Protein AF-A0A645F7K6-F1 (afdb_monomer)

Solvent-accessible surface area (backbone atoms only — not comparable to full-atom values): 15448 Å² total; per-residue (Å²): 104,94,71,78,53,66,84,84,65,82,66,67,41,31,25,40,54,92,95,44,77,40,37,29,25,70,92,77,66,46,72,46,40,66,50,46,51,52,50,38,53,53,57,66,63,73,57,81,95,75,40,60,47,83,27,54,58,52,29,53,45,34,0,68,46,74,8,61,30,28,64,46,92,65,93,88,66,80,60,49,71,40,57,3,61,40,31,48,54,49,44,70,77,42,72,70,46,33,74,48,24,66,69,54,50,50,39,64,70,54,31,53,43,42,48,33,44,28,46,52,47,48,56,47,50,59,39,60,75,68,66,40,66,66,57,50,52,53,51,50,62,29,33,43,59,36,38,40,20,40,27,57,69,36,42,52,53,41,51,52,46,71,63,41,85,84,68,65,53,72,70,55,40,52,52,55,36,49,58,35,48,40,63,34,66,69,50,73,55,47,73,69,34,44,50,54,39,52,55,56,58,45,63,78,52,54,88,80,46,52,73,67,57,50,50,52,53,52,52,44,45,46,36,36,74,75,63,78,43,62,69,65,57,48,50,48,56,51,50,52,48,37,60,74,68,62,38,72,93,53,72,66,29,29,60,84,52,52,49,69,71,90,74,67,65,90,77,58,84,95,68,85,80,130

Structure (mmCIF, N/CA/C/O backbone):
data_AF-A0A645F7K6-F1
#
_entry.id   AF-A0A645F7K6-F1
#
loop_
_atom_site.group_PDB
_atom_site.id
_atom_site.type_symbol
_atom_site.label_atom_id
_atom_site.label_alt_id
_atom_site.label_comp_id
_atom_site.label_asym_id
_atom_site.label_entity_id
_atom_site.label_seq_id
_atom_site.pdbx_PDB_ins_code
_atom_site.Cartn_x
_atom_site.Cartn_y
_atom_site.Cartn_z
_atom_site.occupancy
_atom_site.B_iso_or_equiv
_atom_site.auth_seq_id
_atom_site.auth_comp_id
_atom_site.auth_asym_id
_atom_site.auth_atom_id
_atom_site.pdbx_PDB_model_num
ATOM 1 N N . MET A 1 1 ? -25.539 -10.421 14.818 1.00 58.91 1 MET A N 1
ATOM 2 C CA . MET A 1 1 ? -24.582 -9.430 15.364 1.00 58.91 1 MET A CA 1
ATOM 3 C C . MET A 1 1 ? -23.856 -10.099 16.513 1.00 58.91 1 MET A C 1
ATOM 5 O O . MET A 1 1 ? -24.525 -10.648 17.375 1.00 58.91 1 MET A O 1
ATOM 9 N N . GLU A 1 2 ? -22.529 -10.081 16.515 1.00 74.69 2 GLU A N 1
ATOM 10 C CA . GLU A 1 2 ? -21.727 -10.958 17.389 1.00 74.69 2 GLU A CA 1
ATOM 11 C C . GLU A 1 2 ? -21.611 -10.469 18.843 1.00 74.69 2 GLU A C 1
ATOM 13 O O . GLU A 1 2 ? -21.323 -11.253 19.732 1.00 74.69 2 GLU A O 1
ATOM 18 N N . ILE A 1 3 ? -21.974 -9.211 19.126 1.00 81.56 3 ILE A N 1
ATOM 19 C CA . ILE A 1 3 ? -22.033 -8.662 20.497 1.00 81.56 3 ILE A CA 1
ATOM 20 C C . ILE A 1 3 ? -23.397 -8.850 21.193 1.00 81.56 3 ILE A C 1
ATOM 22 O O . ILE A 1 3 ? -23.746 -8.082 22.085 1.00 81.56 3 ILE A O 1
ATOM 26 N N . GLY A 1 4 ? -24.225 -9.794 20.736 1.00 75.19 4 GLY A N 1
ATOM 27 C CA . GLY A 1 4 ? -25.506 -10.124 21.385 1.00 75.19 4 GLY A CA 1
ATOM 28 C C . GLY A 1 4 ? -26.663 -9.135 21.163 1.00 75.19 4 GLY A C 1
ATOM 29 O O . GLY A 1 4 ? -27.717 -9.279 21.775 1.00 75.19 4 GLY A O 1
ATOM 30 N N . LEU A 1 5 ? -26.512 -8.140 20.279 1.00 81.19 5 LEU A N 1
ATOM 31 C CA . LEU A 1 5 ? -27.604 -7.224 19.914 1.00 81.19 5 LEU A CA 1
ATOM 32 C C . LEU A 1 5 ? -28.519 -7.831 18.835 1.00 81.19 5 LEU A C 1
ATOM 34 O O . LEU A 1 5 ? -28.045 -8.476 17.899 1.00 81.19 5 LEU A O 1
ATOM 38 N N . THR A 1 6 ? -29.822 -7.558 18.913 1.00 81.88 6 THR A N 1
ATOM 39 C CA . THR A 1 6 ? -30.818 -8.003 17.923 1.00 81.88 6 THR A CA 1
ATOM 40 C C . THR A 1 6 ? -30.657 -7.301 16.564 1.00 81.88 6 THR A C 1
ATOM 42 O O . THR A 1 6 ? -29.818 -6.415 16.374 1.00 81.88 6 THR A O 1
ATOM 45 N N . THR A 1 7 ? -31.413 -7.722 15.549 1.00 81.50 7 THR A N 1
ATOM 46 C CA . THR A 1 7 ? -31.499 -7.021 14.256 1.00 81.50 7 THR A CA 1
ATOM 47 C C . THR A 1 7 ? -32.955 -7.048 13.783 1.00 81.50 7 THR A C 1
ATOM 49 O O . THR A 1 7 ? -33.469 -8.143 13.570 1.00 81.50 7 THR A O 1
ATOM 52 N N . PRO A 1 8 ? -33.632 -5.889 13.632 1.00 84.06 8 PRO A N 1
ATOM 53 C CA . PRO A 1 8 ? -33.159 -4.521 13.888 1.00 84.06 8 PRO A CA 1
ATOM 54 C C . PRO A 1 8 ? -32.886 -4.249 15.379 1.00 84.06 8 PRO A C 1
ATOM 56 O O . PRO A 1 8 ? -33.355 -4.971 16.254 1.00 84.06 8 PRO A O 1
ATOM 59 N N . ARG A 1 9 ? -32.109 -3.199 15.664 1.00 83.31 9 ARG A N 1
ATOM 60 C CA . ARG A 1 9 ? -31.738 -2.778 17.025 1.00 83.31 9 ARG A CA 1
ATOM 61 C C . ARG A 1 9 ? -31.744 -1.270 17.165 1.00 83.31 9 ARG A C 1
ATOM 63 O O . ARG A 1 9 ? -31.549 -0.551 16.185 1.00 83.31 9 ARG A O 1
ATOM 70 N N . ASP A 1 10 ? -31.832 -0.808 18.406 1.00 86.06 10 ASP A N 1
ATOM 71 C CA . ASP A 1 10 ? -31.620 0.598 18.706 1.00 86.06 10 ASP A CA 1
ATOM 72 C C . ASP A 1 10 ? -30.149 1.014 18.458 1.00 86.06 10 ASP A C 1
ATOM 74 O O . ASP A 1 10 ? -29.221 0.212 18.673 1.00 86.06 10 ASP A O 1
ATOM 78 N N . PRO A 1 11 ? -29.903 2.257 17.998 1.00 87.62 11 PRO A N 1
ATOM 79 C CA . PRO A 1 11 ? -28.561 2.749 17.705 1.00 87.62 11 PRO A CA 1
ATOM 80 C C . PRO A 1 11 ? -27.641 2.745 18.927 1.00 87.62 11 PRO A C 1
ATOM 82 O O . PRO A 1 11 ? -28.068 3.018 20.045 1.00 87.62 11 PRO A O 1
ATOM 85 N N . ILE A 1 12 ? -26.353 2.525 18.681 1.00 90.94 12 ILE A N 1
ATOM 86 C CA . ILE A 1 12 ? -25.278 2.716 19.666 1.00 90.94 12 ILE A CA 1
ATOM 87 C C . ILE A 1 12 ? -24.540 4.028 19.391 1.00 90.94 12 ILE A C 1
ATOM 89 O O . ILE A 1 12 ? -24.577 4.531 18.265 1.00 90.94 12 ILE A O 1
ATOM 93 N N . ARG A 1 13 ? -23.879 4.595 20.400 1.00 91.69 13 ARG A N 1
ATOM 94 C CA . ARG A 1 13 ? -23.076 5.824 20.312 1.00 91.69 13 ARG A CA 1
ATOM 95 C C . ARG A 1 13 ? -21.851 5.723 21.209 1.00 91.69 13 ARG A C 1
ATOM 97 O O . ARG A 1 13 ? -21.891 5.021 22.211 1.00 91.69 13 ARG A O 1
ATOM 104 N N . ILE A 1 14 ? -20.795 6.454 20.861 1.00 92.50 14 ILE A N 1
ATOM 105 C CA . ILE A 1 14 ? -19.655 6.644 21.759 1.00 92.50 14 ILE A CA 1
ATOM 106 C C . ILE A 1 14 ? -19.930 7.870 22.625 1.00 92.50 14 ILE A C 1
ATOM 108 O O . ILE A 1 14 ? -20.232 8.939 22.091 1.00 92.50 14 ILE A O 1
ATOM 112 N N . VAL A 1 15 ? -19.834 7.718 23.939 1.00 91.94 15 VAL A N 1
ATOM 113 C CA . VAL A 1 15 ? -20.042 8.780 24.924 1.00 91.94 15 VAL A CA 1
ATOM 114 C C . VAL A 1 15 ? -18.806 8.890 25.809 1.00 91.94 15 VAL A C 1
ATOM 116 O O . VAL A 1 15 ? -18.280 7.879 26.264 1.00 91.94 15 VAL A O 1
ATOM 119 N N . GLN A 1 16 ? -18.341 10.110 26.054 1.00 89.19 16 GLN A N 1
ATOM 120 C CA . GLN A 1 16 ? -17.299 10.395 27.030 1.00 89.19 16 GLN A CA 1
ATOM 121 C C . GLN A 1 16 ? -17.891 10.263 28.441 1.00 89.19 16 GLN A C 1
ATOM 123 O O . GLN A 1 16 ? -18.834 10.971 28.788 1.00 89.19 16 GLN A O 1
ATOM 128 N N . LYS A 1 17 ? -17.341 9.371 29.269 1.00 85.81 17 LYS A N 1
ATOM 129 C CA . LYS A 1 17 ? -17.675 9.241 30.693 1.00 85.81 17 LYS A CA 1
ATOM 130 C C . LYS A 1 17 ? -16.410 9.477 31.516 1.00 85.81 17 LYS A C 1
ATOM 132 O O . LYS A 1 17 ? -15.538 8.618 31.587 1.00 85.81 17 LYS A O 1
ATOM 137 N N . LYS A 1 18 ? -16.316 10.643 32.167 1.00 81.06 18 LYS A N 1
ATOM 138 C CA . LYS A 1 18 ? -15.107 11.079 32.896 1.00 81.06 18 LYS A CA 1
ATOM 139 C C . LYS A 1 18 ? -13.870 11.014 31.978 1.00 81.06 18 LYS A C 1
ATOM 141 O O . LYS A 1 18 ? -13.840 11.698 30.957 1.00 81.06 18 LYS A O 1
ATOM 146 N N . GLU A 1 19 ? -12.885 10.184 32.316 1.00 80.50 19 GLU A N 1
ATOM 147 C CA . GLU A 1 19 ? -11.620 10.027 31.588 1.00 80.50 19 GLU A CA 1
ATOM 148 C C . GLU A 1 19 ? -11.655 8.936 30.502 1.00 80.50 19 GLU A C 1
ATOM 150 O O . GLU A 1 19 ? -10.689 8.796 29.756 1.00 80.50 19 GLU A O 1
ATOM 155 N N . SER A 1 20 ? -12.753 8.184 30.356 1.00 85.62 20 SER A N 1
ATOM 156 C CA . SER A 1 20 ? -12.870 7.105 29.366 1.00 85.62 20 SER A CA 1
ATOM 157 C C . SER A 1 20 ? -14.001 7.334 28.360 1.00 85.62 20 SER A C 1
ATOM 159 O O . SER A 1 20 ? -14.899 8.158 28.553 1.00 85.62 20 SER A O 1
ATOM 161 N N . ILE A 1 21 ? -13.950 6.595 27.250 1.00 91.19 21 ILE A N 1
ATOM 162 C CA . ILE A 1 21 ? -15.040 6.516 26.275 1.00 91.19 21 ILE A CA 1
ATOM 163 C C . ILE A 1 21 ? -15.816 5.214 26.469 1.00 91.19 21 ILE A C 1
ATOM 165 O O . ILE A 1 21 ? -15.225 4.156 26.671 1.00 91.19 21 ILE A O 1
ATOM 169 N N . CYS A 1 22 ? -17.138 5.293 26.355 1.00 92.62 22 CYS A N 1
ATOM 170 C CA . CYS A 1 22 ? -18.055 4.164 26.473 1.00 92.62 22 CYS A CA 1
ATOM 171 C C . CYS A 1 22 ? -18.904 4.031 25.206 1.00 92.62 22 CYS A C 1
ATOM 173 O O . CYS A 1 22 ? -19.381 5.026 24.658 1.00 92.62 22 CYS A O 1
ATOM 175 N N . LEU A 1 23 ? -19.129 2.803 24.751 1.00 93.38 23 LEU A N 1
ATOM 176 C CA . LEU A 1 23 ? -20.053 2.470 23.676 1.00 93.38 23 LEU A CA 1
ATOM 177 C C . LEU A 1 23 ? -21.408 2.100 24.282 1.00 93.38 23 LEU A C 1
ATOM 179 O O . LEU A 1 23 ? -21.573 1.017 24.832 1.00 93.38 23 LEU A O 1
ATOM 183 N N . VAL A 1 24 ? -22.387 2.993 24.170 1.00 92.25 24 VAL A N 1
ATOM 184 C CA . VAL A 1 24 ? -23.683 2.871 24.858 1.00 92.25 24 VAL A CA 1
ATOM 185 C C . VAL A 1 24 ? -24.847 2.803 23.875 1.00 92.25 24 VAL A C 1
ATOM 187 O O . VAL A 1 24 ? -24.772 3.358 22.775 1.00 92.25 24 VAL A O 1
ATOM 190 N N . GLN A 1 25 ? -25.945 2.159 24.269 1.00 90.12 25 GLN A N 1
ATOM 191 C CA . GLN A 1 25 ? -27.229 2.189 23.564 1.00 90.12 25 GLN A CA 1
ATOM 192 C C . GLN A 1 25 ? -28.188 3.164 24.277 1.00 90.12 25 GLN A C 1
ATOM 194 O O . GLN A 1 25 ? -28.853 2.760 25.233 1.00 90.12 25 GLN A O 1
ATOM 199 N N . PRO A 1 26 ? -28.328 4.427 23.816 1.00 85.94 26 PRO A N 1
ATOM 200 C CA . PRO A 1 26 ? -28.943 5.502 24.608 1.00 85.94 26 PRO A CA 1
ATOM 201 C C . PRO A 1 26 ? -30.377 5.237 25.073 1.00 85.94 26 PRO A C 1
ATOM 203 O O . PRO A 1 26 ? -30.782 5.710 26.122 1.00 85.94 26 PRO A O 1
ATOM 206 N N . LYS A 1 27 ? -31.163 4.481 24.298 1.00 86.00 27 LYS A N 1
ATOM 207 C CA . LYS A 1 27 ? -32.558 4.176 24.648 1.00 86.00 27 LYS A CA 1
ATOM 208 C C . LYS A 1 27 ? -32.682 3.223 25.840 1.00 86.00 27 LYS A C 1
ATOM 210 O O . LYS A 1 27 ? -33.667 3.281 26.560 1.00 86.00 27 LYS A O 1
ATOM 215 N N . THR A 1 28 ? -31.705 2.336 26.012 1.00 86.19 28 THR A N 1
ATOM 216 C CA . THR A 1 28 ? -31.700 1.317 27.077 1.00 86.19 28 THR A CA 1
ATOM 217 C C . THR A 1 28 ? -30.727 1.648 28.206 1.00 86.19 28 THR A C 1
ATOM 219 O O . THR A 1 28 ? -30.801 1.036 29.263 1.00 86.19 28 THR A O 1
ATOM 222 N N . GLY A 1 29 ? -29.782 2.567 27.975 1.00 85.44 29 GLY A N 1
ATOM 223 C CA . GLY A 1 29 ? -28.674 2.857 28.889 1.00 85.44 29 GLY A CA 1
ATOM 224 C C . GLY A 1 29 ? -27.599 1.764 28.949 1.00 85.44 29 GLY A C 1
ATOM 225 O O . GLY A 1 29 ? -26.619 1.920 29.673 1.00 85.44 29 GLY A O 1
ATOM 226 N N . ILE A 1 30 ? -27.745 0.666 28.195 1.00 89.00 30 ILE A N 1
ATOM 227 C CA . ILE A 1 30 ? -26.796 -0.451 28.227 1.00 89.00 30 ILE A CA 1
ATOM 228 C C . ILE A 1 30 ? -25.442 0.002 27.675 1.00 89.00 30 ILE A C 1
ATOM 230 O O . ILE A 1 30 ? -25.347 0.515 26.555 1.00 89.00 30 ILE A O 1
ATOM 234 N N . ASP A 1 31 ? -24.394 -0.237 28.460 1.00 92.19 31 ASP A N 1
ATOM 235 C CA . ASP A 1 31 ? -23.000 -0.098 28.054 1.00 92.19 31 ASP A CA 1
ATOM 236 C C . ASP A 1 31 ? -22.509 -1.423 27.454 1.00 92.19 31 ASP A C 1
ATOM 238 O O . ASP A 1 31 ? -22.451 -2.449 28.129 1.00 92.19 31 ASP A O 1
ATOM 242 N N . VAL A 1 32 ? -22.169 -1.398 26.166 1.00 93.19 32 VAL A N 1
ATOM 243 C CA . VAL A 1 32 ? -21.680 -2.555 25.403 1.00 93.19 32 VAL A CA 1
ATOM 244 C C . VAL A 1 32 ? -20.177 -2.473 25.123 1.00 93.19 32 VAL A C 1
ATOM 246 O O . VAL A 1 32 ? -19.668 -3.208 24.277 1.00 93.19 32 VAL A O 1
ATOM 249 N N . SER A 1 33 ? -19.450 -1.585 25.809 1.00 93.25 33 SER A N 1
ATOM 250 C CA . SER A 1 33 ? -18.005 -1.387 25.626 1.00 93.25 33 SER A CA 1
ATOM 251 C C . SER A 1 33 ? -17.233 -2.683 25.817 1.00 93.25 33 SER A C 1
ATOM 253 O O . SER A 1 33 ? -16.475 -3.079 24.936 1.00 93.25 33 SER A O 1
ATOM 255 N N . LYS A 1 34 ? -17.462 -3.364 26.949 1.00 92.81 34 LYS A N 1
ATOM 256 C CA . LYS A 1 34 ? -16.766 -4.606 27.305 1.00 92.81 34 LYS A CA 1
ATOM 257 C C . LYS A 1 34 ? -17.007 -5.690 26.255 1.00 92.81 34 LYS A C 1
ATOM 259 O O . LYS A 1 34 ? -16.047 -6.191 25.684 1.00 92.81 34 LYS A O 1
ATOM 264 N N . SER A 1 35 ? -18.270 -5.955 25.924 1.00 93.25 35 SER A N 1
ATOM 265 C CA . SER A 1 35 ? -18.634 -6.952 24.912 1.00 93.25 35 SER A CA 1
ATOM 266 C C . SER A 1 35 ? -18.055 -6.625 23.535 1.00 93.25 35 SER A C 1
ATOM 268 O O . SER A 1 35 ? -17.612 -7.524 22.831 1.00 93.25 35 SER A O 1
ATOM 270 N N . MET A 1 36 ? -18.012 -5.345 23.142 1.00 94.25 36 MET A N 1
ATOM 271 C CA . MET A 1 36 ? -17.382 -4.929 21.885 1.00 9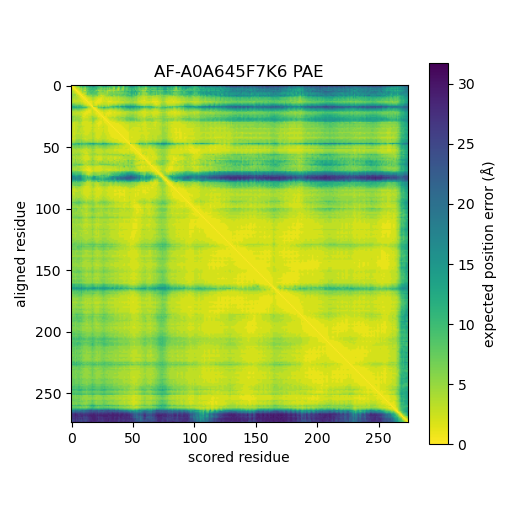4.25 36 MET A CA 1
ATOM 272 C C . MET A 1 36 ? -15.864 -5.128 21.904 1.00 94.25 36 MET A C 1
ATOM 274 O O . MET A 1 36 ? -15.311 -5.566 20.898 1.00 94.25 36 MET A O 1
ATOM 278 N N . TYR A 1 37 ? -15.187 -4.820 23.012 1.00 93.06 37 TYR A N 1
ATOM 279 C CA . TYR A 1 37 ? -13.747 -5.051 23.151 1.00 93.06 37 TYR A CA 1
ATOM 280 C C . TYR A 1 37 ? -13.395 -6.539 23.139 1.00 93.06 37 TYR A C 1
ATOM 282 O O . TYR A 1 37 ? -12.456 -6.923 22.447 1.00 93.06 37 TYR A O 1
ATOM 290 N N . GLU A 1 38 ? -14.140 -7.366 23.871 1.00 94.69 38 GLU A N 1
ATOM 291 C CA . GLU A 1 38 ? -13.951 -8.821 23.911 1.00 94.69 38 GLU A CA 1
ATOM 292 C C . GLU A 1 38 ? -14.147 -9.423 22.519 1.00 94.69 38 GLU A C 1
ATOM 294 O O . GLU A 1 38 ? -13.226 -10.044 21.993 1.00 94.69 38 GLU A O 1
ATOM 299 N N . PHE A 1 39 ? -15.273 -9.109 21.870 1.00 94.88 39 PHE A N 1
ATOM 300 C CA . PHE A 1 39 ? -15.544 -9.520 20.494 1.00 94.88 39 PHE A CA 1
ATOM 301 C C . PHE A 1 39 ? -14.434 -9.082 19.529 1.00 94.88 39 PHE A C 1
ATOM 303 O O . PHE A 1 39 ? -13.935 -9.887 18.748 1.00 94.88 39 PHE A O 1
ATOM 310 N N . SER A 1 40 ? -14.028 -7.809 19.581 1.00 94.69 40 SER A N 1
ATOM 311 C CA . SER A 1 40 ? -13.004 -7.283 18.671 1.00 94.69 40 SER A CA 1
ATOM 312 C C . SER A 1 40 ? -11.681 -8.023 18.850 1.00 94.69 40 SER A C 1
ATOM 314 O O . SER A 1 40 ? -11.061 -8.403 17.863 1.00 94.69 40 SER A O 1
ATOM 316 N N . ASN A 1 41 ? -11.254 -8.259 20.094 1.00 94.44 41 ASN A N 1
ATOM 317 C CA . ASN A 1 41 ? -10.024 -8.993 20.373 1.00 94.44 41 ASN A CA 1
ATOM 318 C C . ASN A 1 41 ? -10.108 -10.447 19.911 1.00 94.44 41 ASN A C 1
ATOM 320 O O . ASN A 1 41 ? -9.177 -10.919 19.260 1.00 94.44 41 ASN A O 1
ATOM 324 N N . GLU A 1 42 ? -11.198 -11.147 20.215 1.00 94.75 42 GLU A N 1
ATOM 325 C CA . GLU A 1 42 ? -11.394 -12.545 19.831 1.00 94.75 42 GLU A CA 1
ATOM 326 C C . GLU A 1 42 ? -11.403 -12.700 18.307 1.00 94.75 42 GLU A C 1
ATOM 328 O O . GLU A 1 42 ? -10.566 -13.416 17.753 1.00 94.75 42 GLU A O 1
ATOM 333 N N . PHE A 1 43 ? -12.257 -11.936 17.621 1.00 94.69 43 PHE A N 1
ATOM 334 C CA . PHE A 1 43 ? -12.367 -11.951 16.165 1.00 94.69 43 PHE A CA 1
ATOM 335 C C . PHE A 1 43 ? -11.037 -11.606 15.495 1.00 94.69 43 PHE A C 1
ATOM 337 O O . PHE A 1 43 ? -10.563 -12.327 14.628 1.00 94.69 43 PHE A O 1
ATOM 344 N N . LEU A 1 44 ? -10.373 -10.528 15.917 1.00 94.69 44 LEU A N 1
ATOM 345 C CA . LEU A 1 44 ? -9.104 -10.128 15.311 1.00 94.69 44 LEU A CA 1
ATOM 346 C C . LEU A 1 44 ? -7.951 -11.087 15.664 1.00 94.69 44 LEU A C 1
ATOM 348 O O . LEU A 1 44 ? -6.901 -11.019 15.035 1.00 94.69 44 LEU A O 1
ATOM 352 N N . THR A 1 45 ? -8.080 -11.939 16.691 1.00 92.75 45 THR A N 1
ATOM 353 C CA . THR A 1 45 ? -7.110 -13.016 17.000 1.00 92.75 45 THR A CA 1
ATOM 354 C C . THR A 1 45 ? -7.328 -14.253 16.155 1.00 92.75 45 THR A C 1
ATOM 356 O O . THR A 1 45 ? -6.354 -14.924 15.832 1.00 92.75 45 THR A O 1
ATOM 359 N N . SER A 1 46 ? -8.571 -14.548 15.783 1.00 93.75 46 SER A N 1
ATOM 360 C CA . SER A 1 46 ? -8.870 -15.714 14.955 1.00 93.75 46 SER A CA 1
ATOM 361 C C . SER A 1 46 ? -8.476 -15.527 13.484 1.00 93.75 46 SER A C 1
ATOM 363 O O . SER A 1 46 ? -8.374 -16.512 12.754 1.00 93.75 46 SER A O 1
ATOM 365 N N . LEU A 1 47 ? -8.202 -14.292 13.046 1.00 93.00 47 LEU A N 1
ATOM 366 C CA . LEU A 1 47 ? -7.690 -14.004 11.704 1.00 93.00 47 LEU A CA 1
ATOM 367 C C . LEU A 1 47 ? -6.218 -14.420 11.569 1.00 93.00 47 LEU A C 1
ATOM 369 O O . LEU A 1 47 ? -5.358 -13.919 12.291 1.00 93.00 47 LEU A O 1
ATOM 373 N N . SER A 1 48 ? -5.922 -15.286 10.599 1.00 84.00 48 SER A N 1
ATOM 374 C CA . SER A 1 48 ? -4.557 -15.700 10.250 1.00 84.00 48 SER A CA 1
ATOM 375 C C . SER A 1 48 ? -3.968 -14.850 9.119 1.00 84.00 48 SER A C 1
ATOM 377 O O . SER A 1 48 ? -3.013 -14.105 9.317 1.00 84.00 48 SER A O 1
ATOM 379 N N . ASP A 1 49 ? -4.565 -14.943 7.932 1.00 89.94 49 ASP A N 1
ATOM 380 C CA . ASP A 1 49 ? -4.056 -14.373 6.685 1.00 89.94 49 ASP A CA 1
ATOM 381 C C . ASP A 1 49 ? -4.851 -13.124 6.287 1.00 89.94 49 ASP A C 1
ATOM 383 O O . ASP A 1 49 ? -5.711 -13.159 5.406 1.00 89.94 49 ASP A O 1
ATOM 387 N N . VAL A 1 50 ? -4.576 -12.004 6.958 1.00 93.25 50 VAL A N 1
ATOM 388 C CA . VAL A 1 50 ? -5.221 -10.712 6.683 1.00 93.25 50 VAL A CA 1
ATOM 389 C C . VAL A 1 50 ? -4.195 -9.656 6.279 1.00 93.25 50 VAL A C 1
ATOM 391 O O . VAL A 1 50 ? -3.195 -9.461 6.960 1.00 93.25 50 VAL A O 1
ATOM 394 N N . ASP A 1 51 ? -4.463 -8.950 5.175 1.00 94.50 51 ASP A N 1
ATOM 395 C CA . ASP A 1 51 ? -3.594 -7.877 4.649 1.00 94.50 51 ASP A CA 1
ATOM 396 C C . ASP A 1 51 ? -4.217 -6.477 4.792 1.00 94.50 51 ASP A C 1
ATOM 398 O O . ASP A 1 51 ? -3.563 -5.446 4.589 1.00 94.50 51 ASP A O 1
ATOM 402 N N . GLY A 1 52 ? -5.500 -6.418 5.154 1.00 94.88 52 GLY A N 1
ATOM 403 C CA . GLY A 1 52 ? -6.217 -5.166 5.308 1.00 94.88 52 GLY A CA 1
ATOM 404 C C . GLY A 1 52 ? -7.680 -5.313 5.706 1.00 94.88 52 GLY A C 1
ATOM 405 O O . GLY A 1 52 ? -8.240 -6.404 5.734 1.00 94.88 52 GLY A O 1
ATOM 406 N N . PHE A 1 53 ? -8.294 -4.172 6.006 1.00 95.69 53 PHE A N 1
ATOM 407 C CA . PHE A 1 53 ? -9.670 -4.041 6.459 1.00 95.69 53 PHE A CA 1
ATOM 408 C C . PHE A 1 53 ? -10.353 -2.874 5.743 1.00 95.69 53 PHE A C 1
ATOM 410 O O . PHE A 1 53 ? -9.821 -1.761 5.706 1.00 95.69 53 PHE A O 1
ATOM 417 N N . ILE A 1 54 ? -11.563 -3.122 5.236 1.00 95.31 54 ILE A N 1
ATOM 418 C CA . ILE A 1 54 ? -12.503 -2.081 4.805 1.00 95.31 54 ILE A CA 1
ATOM 419 C C . ILE A 1 54 ? -13.584 -1.987 5.872 1.00 95.31 54 ILE A C 1
ATOM 421 O O . ILE A 1 54 ? -14.339 -2.936 6.086 1.00 95.31 54 ILE A O 1
ATOM 425 N N . LEU A 1 55 ? -13.650 -0.856 6.566 1.00 94.38 55 LEU A N 1
ATOM 426 C CA . LEU A 1 55 ? -14.530 -0.689 7.717 1.00 94.38 55 LEU A CA 1
ATOM 427 C C . LEU A 1 55 ? -15.602 0.373 7.480 1.00 94.38 55 LEU A C 1
ATOM 429 O O . LEU A 1 55 ? -15.358 1.362 6.806 1.00 94.38 55 LEU A O 1
ATOM 433 N N . LYS A 1 56 ? -16.781 0.205 8.095 1.00 91.62 56 LYS A N 1
ATOM 434 C CA . LYS A 1 56 ? -17.918 1.116 7.898 1.00 91.62 56 LYS A CA 1
ATOM 435 C C . LYS A 1 56 ? -17.658 2.525 8.458 1.00 91.62 56 LYS A C 1
ATOM 437 O O . LYS A 1 56 ? -17.555 2.714 9.674 1.00 91.62 56 LYS A O 1
ATOM 442 N N . SER A 1 57 ? -17.689 3.531 7.591 1.00 90.31 57 SER A N 1
ATOM 443 C CA . SER A 1 57 ? -17.448 4.941 7.883 1.00 90.31 57 SER A CA 1
ATOM 444 C C . SER A 1 57 ? -18.453 5.490 8.890 1.00 90.31 57 SER A C 1
ATOM 446 O O . SER A 1 57 ? -19.656 5.210 8.818 1.00 90.31 57 SER A O 1
ATOM 448 N N . ARG A 1 58 ? -17.947 6.291 9.839 1.00 87.19 58 ARG A N 1
ATOM 449 C CA . ARG A 1 58 ? -18.694 6.923 10.947 1.00 87.19 58 ARG A CA 1
ATOM 450 C C . ARG A 1 58 ? -19.428 5.950 11.882 1.00 87.19 58 ARG A C 1
ATOM 452 O O . ARG A 1 58 ? -20.200 6.401 12.729 1.00 87.19 58 ARG A O 1
ATOM 459 N N . SER A 1 59 ? -19.200 4.641 11.758 1.00 90.06 59 SER A N 1
ATOM 460 C CA . SER A 1 59 ? -19.772 3.655 12.673 1.00 90.06 59 SER A CA 1
ATOM 461 C C . SER A 1 59 ? -19.132 3.777 14.065 1.00 90.06 59 SER A C 1
ATOM 463 O O . SER A 1 59 ? -17.906 3.764 14.159 1.00 90.06 59 SER A O 1
ATOM 465 N N . PRO A 1 60 ? -19.919 3.822 15.155 1.00 87.31 60 PRO A N 1
ATOM 466 C CA . PRO A 1 60 ? -19.410 3.757 16.529 1.00 87.31 60 PRO A CA 1
ATOM 467 C C . PRO A 1 60 ? -18.547 2.521 16.825 1.00 87.31 60 PRO A C 1
ATOM 469 O O . PRO A 1 60 ? -17.710 2.554 17.720 1.00 87.31 60 PRO A O 1
ATOM 472 N N . SER A 1 61 ? -18.735 1.430 16.077 1.00 87.75 61 SER A N 1
ATOM 473 C CA . SER A 1 61 ? -17.895 0.235 16.178 1.00 87.75 61 SER A CA 1
ATOM 474 C C . SER A 1 61 ? -16.733 0.273 15.184 1.00 87.75 61 SER A C 1
ATOM 476 O O . SER A 1 61 ? -15.584 0.144 15.584 1.00 87.75 61 SER A O 1
ATOM 478 N N . CYS A 1 62 ? -17.013 0.486 13.897 1.00 89.50 62 CYS A N 1
ATOM 479 C CA . CYS A 1 62 ? -16.051 0.222 12.820 1.00 89.50 62 CYS A CA 1
ATOM 480 C C . CYS A 1 62 ? -15.415 1.481 12.209 1.00 89.50 62 CYS A C 1
ATOM 482 O O . CYS A 1 62 ? -14.532 1.364 11.372 1.00 89.50 62 CYS A O 1
ATOM 484 N N . GLY A 1 63 ? -15.841 2.692 12.562 1.00 87.62 63 GLY A N 1
ATOM 485 C CA . GLY A 1 63 ? -15.329 3.888 11.898 1.00 87.62 63 GLY A CA 1
ATOM 486 C C . GLY A 1 63 ? -13.845 4.113 12.194 1.00 87.62 63 GLY A C 1
ATOM 487 O O . GLY A 1 63 ? -13.461 4.307 13.343 1.00 87.62 63 GLY A O 1
ATOM 488 N N . VAL A 1 64 ? -13.015 4.132 11.151 1.00 87.50 64 VAL A N 1
ATOM 489 C CA . VAL A 1 64 ? -11.556 4.342 11.253 1.00 87.50 64 VAL A CA 1
ATOM 490 C C . VAL A 1 64 ? -11.215 5.738 11.777 1.00 87.50 64 VAL A C 1
ATOM 492 O O . VAL A 1 64 ? -10.193 5.943 12.432 1.00 87.50 64 VAL A O 1
ATOM 495 N N . LYS A 1 65 ? -12.079 6.710 11.475 1.00 86.00 65 LYS A N 1
ATOM 496 C CA . LYS A 1 65 ? -11.948 8.122 11.830 1.00 86.00 65 LYS A CA 1
ATOM 497 C C . LYS A 1 65 ? -13.310 8.815 11.815 1.00 86.00 65 LYS A C 1
ATOM 499 O O . LYS A 1 65 ? -14.303 8.240 11.366 1.00 86.00 65 LYS A O 1
ATOM 504 N N . ASP A 1 66 ? -13.332 10.079 12.244 1.00 87.31 66 ASP A N 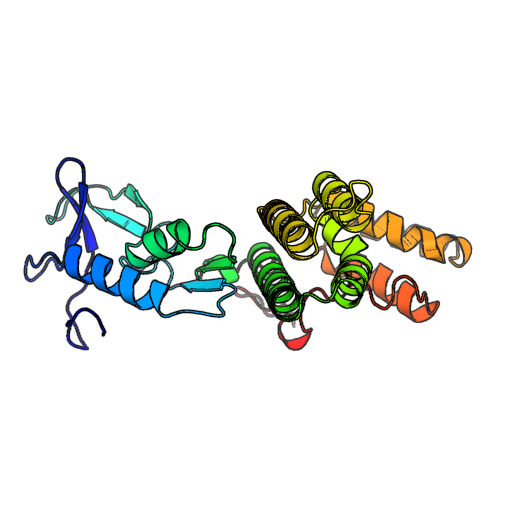1
ATOM 505 C CA . ASP A 1 66 ? -14.508 10.959 12.192 1.00 87.31 66 ASP A CA 1
ATOM 506 C C . ASP A 1 66 ? -15.758 10.374 12.888 1.00 87.31 66 ASP A C 1
ATOM 508 O O . ASP A 1 66 ? -16.890 10.773 12.595 1.00 87.31 66 ASP A O 1
ATOM 512 N N . VAL A 1 67 ? -15.572 9.437 13.824 1.00 89.69 67 VAL A N 1
ATOM 513 C CA . VAL A 1 67 ? -16.658 8.868 14.627 1.00 89.69 67 VAL A CA 1
ATOM 514 C C . VAL A 1 67 ? -17.035 9.865 15.710 1.00 89.69 67 VAL A C 1
ATOM 516 O O . VAL A 1 67 ? -16.167 10.369 16.418 1.00 89.69 67 VAL A O 1
ATOM 519 N N . LYS A 1 68 ? -18.328 10.169 15.833 1.00 91.25 68 LYS A N 1
ATOM 520 C CA . LYS A 1 68 ? -18.818 11.134 16.823 1.00 91.25 68 LYS A CA 1
ATOM 521 C C . LYS A 1 68 ? -18.699 10.564 18.234 1.00 91.25 68 LYS A C 1
ATOM 523 O O . LYS A 1 68 ? -19.274 9.511 18.513 1.00 91.25 68 LYS A O 1
ATOM 528 N N . ILE A 1 69 ? -18.021 11.308 19.100 1.00 91.19 69 ILE A N 1
ATOM 529 C CA . ILE A 1 69 ? -17.961 11.082 20.542 1.00 91.19 69 ILE A CA 1
ATOM 530 C C . ILE A 1 69 ? -18.786 12.185 21.200 1.00 91.19 69 ILE A C 1
ATOM 532 O O . ILE A 1 69 ? -18.505 13.373 21.033 1.00 91.19 69 ILE A O 1
ATOM 536 N N . TYR A 1 70 ? -19.850 11.797 21.891 1.00 90.56 70 TYR A N 1
ATOM 537 C CA . TYR A 1 70 ? -20.749 12.727 22.567 1.00 90.56 70 TYR A CA 1
ATOM 538 C C . TYR A 1 70 ? -20.266 12.969 24.006 1.00 90.56 70 TYR A C 1
ATOM 540 O O . TYR A 1 70 ? -19.781 12.033 24.633 1.00 90.56 70 TYR A O 1
ATOM 548 N N . PRO A 1 71 ? -20.385 14.189 24.553 1.00 86.88 71 PRO A N 1
ATOM 549 C CA . PRO A 1 71 ? -19.911 14.495 25.907 1.00 86.88 71 PRO A CA 1
ATOM 550 C C . PRO A 1 71 ? -20.784 13.882 27.012 1.00 86.88 71 PRO A C 1
ATOM 552 O O . PRO A 1 71 ? -20.328 13.734 28.139 1.00 86.88 71 PRO A O 1
ATOM 555 N N . SER A 1 72 ? -22.033 13.538 26.702 1.00 81.94 72 SER A N 1
ATOM 556 C CA . SER A 1 72 ? -22.967 12.871 27.607 1.00 81.94 72 SER A CA 1
ATOM 557 C C . SER A 1 72 ? -23.997 12.059 26.812 1.00 81.94 72 SER A C 1
ATOM 559 O O . SER A 1 72 ? -24.050 12.126 25.578 1.00 81.94 72 SER A O 1
ATOM 561 N N . GLU A 1 73 ? -24.803 11.257 27.514 1.00 72.75 73 GLU A N 1
ATOM 562 C CA . GLU A 1 73 ? -25.930 10.518 26.924 1.00 72.75 73 GLU A CA 1
ATOM 563 C C . GLU A 1 73 ? -27.112 11.445 26.572 1.00 72.75 73 GLU A C 1
ATOM 565 O O . GLU A 1 73 ? -27.918 11.131 25.690 1.00 72.75 73 GLU A O 1
ATOM 570 N N . GLU A 1 74 ? -27.179 12.614 27.216 1.00 72.56 74 GLU A N 1
ATOM 571 C CA . GLU A 1 74 ? -28.207 13.634 27.017 1.00 72.56 74 GLU A CA 1
ATOM 572 C C . GLU A 1 74 ? -27.980 14.467 25.743 1.00 72.56 74 GLU A C 1
ATOM 574 O O . GLU A 1 74 ? -26.868 14.629 25.233 1.00 72.56 74 GLU A O 1
ATOM 579 N N . LYS A 1 75 ? -29.066 15.023 25.192 1.00 65.62 75 LYS A N 1
ATOM 580 C CA . LYS A 1 75 ? -28.994 15.908 24.021 1.00 65.62 75 LYS A CA 1
ATOM 581 C C . LYS A 1 75 ? -28.555 17.308 24.464 1.00 65.62 75 LYS A C 1
ATOM 583 O O . LYS A 1 75 ? -29.225 17.899 25.298 1.00 65.62 75 LYS A O 1
ATOM 588 N N . GLY A 1 76 ? -27.513 17.873 23.844 1.00 59.31 76 GLY A N 1
ATOM 589 C CA . GLY A 1 76 ? -27.197 19.302 24.022 1.00 59.31 76 GLY A CA 1
ATOM 590 C C . GLY A 1 76 ? -25.733 19.724 23.878 1.00 59.31 76 GLY A C 1
ATOM 591 O O . GLY A 1 76 ? -25.469 20.917 23.804 1.00 59.31 76 GLY A O 1
ATOM 592 N N . GLY A 1 77 ? -24.781 18.790 23.797 1.00 66.44 77 GLY A N 1
ATOM 593 C CA . GLY A 1 77 ? -23.353 19.110 23.661 1.00 66.44 77 GLY A CA 1
ATOM 594 C C . GLY A 1 77 ? -22.791 18.918 22.248 1.00 66.44 77 GLY A C 1
ATOM 595 O O . GLY A 1 77 ? -23.221 18.030 21.507 1.00 66.44 77 GLY A O 1
ATOM 596 N N . GLY A 1 78 ? -21.790 19.726 21.881 1.00 76.69 78 GLY A N 1
ATOM 597 C CA . GLY A 1 78 ? -20.987 19.499 20.676 1.00 76.69 78 GLY A CA 1
ATOM 598 C C . GLY A 1 78 ? -20.226 18.171 20.762 1.00 76.69 78 GLY A C 1
ATOM 599 O O . GLY A 1 78 ? -19.689 17.828 21.811 1.00 76.69 78 GLY A O 1
ATOM 600 N N . SER A 1 79 ? -20.194 17.401 19.671 1.00 84.94 79 SER A N 1
ATOM 601 C CA . SER A 1 79 ? -19.464 16.128 19.619 1.00 84.94 79 SER A CA 1
ATOM 602 C C . SER A 1 79 ? -18.010 16.333 19.202 1.00 84.94 79 SER A C 1
ATOM 604 O O . SER A 1 79 ? -17.756 17.060 18.237 1.00 84.94 79 SER A O 1
ATOM 606 N N . SER A 1 80 ? -17.080 15.617 19.828 1.00 88.75 80 SER A N 1
ATOM 607 C CA . SER A 1 80 ? -15.716 15.468 19.316 1.00 88.75 80 SER A CA 1
ATOM 608 C C . SER A 1 80 ? -15.632 14.305 18.315 1.00 88.75 80 SER A C 1
ATOM 610 O O . SER A 1 80 ? -16.625 13.622 18.030 1.00 88.75 80 SER A O 1
ATOM 612 N N . LYS A 1 81 ? -14.455 14.114 17.712 1.00 91.12 81 LYS A N 1
ATOM 613 C CA . LYS A 1 81 ? -14.197 13.072 16.713 1.00 91.12 81 LYS A CA 1
ATOM 614 C C . LYS A 1 81 ? -13.170 12.078 17.234 1.00 91.12 81 LYS A C 1
ATOM 616 O O . LYS A 1 81 ? -12.142 12.482 17.765 1.00 91.12 81 LYS A O 1
ATOM 621 N N . GLY A 1 82 ? -13.412 10.799 16.987 1.00 90.19 82 GLY A N 1
ATOM 622 C CA . GLY A 1 82 ? -12.470 9.729 17.282 1.00 90.19 82 GLY A CA 1
ATOM 623 C C . GLY A 1 82 ? -12.650 8.529 16.365 1.00 90.19 82 GLY A C 1
ATOM 624 O O . GLY A 1 82 ? -12.994 8.673 15.186 1.00 90.19 82 GLY A O 1
ATOM 625 N N . LYS A 1 83 ? -12.392 7.348 16.924 1.00 91.81 83 LYS A N 1
ATOM 626 C CA . LYS A 1 83 ? -12.413 6.058 16.233 1.00 91.81 83 LYS A CA 1
ATOM 627 C C . LYS A 1 83 ? -13.453 5.146 16.869 1.00 91.81 83 LYS A C 1
ATOM 629 O O . LYS A 1 83 ? -13.760 5.282 18.050 1.00 91.81 83 LYS A O 1
ATOM 634 N N . GLY A 1 84 ? -13.987 4.226 16.079 1.00 92.50 84 GLY A N 1
ATOM 635 C CA . GLY A 1 84 ? -14.840 3.161 16.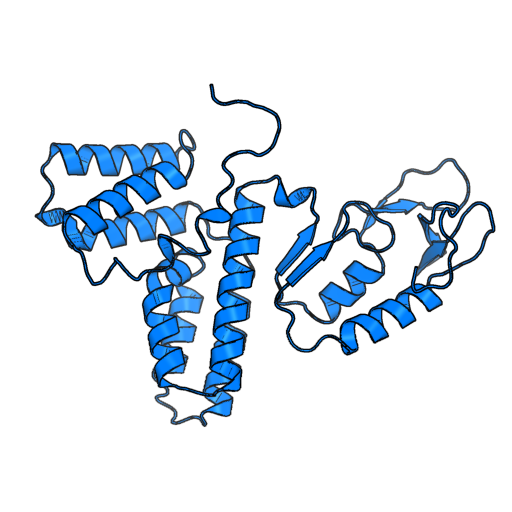576 1.00 92.50 84 GLY A CA 1
ATOM 636 C 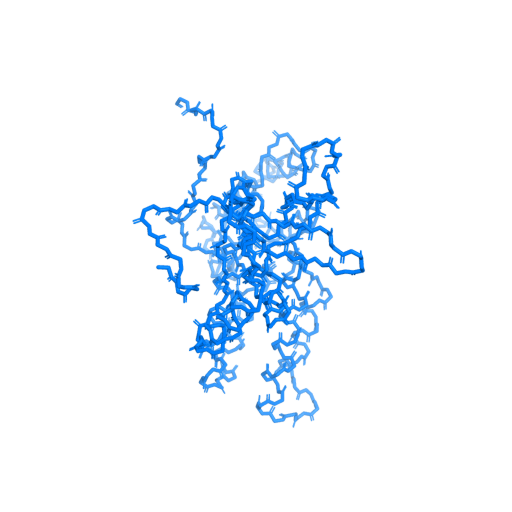C . GLY A 1 84 ? -14.042 2.136 17.377 1.00 92.50 84 GLY A C 1
ATOM 637 O O . GLY A 1 84 ? -12.841 1.974 17.164 1.00 92.50 84 GLY A O 1
ATOM 638 N N . PHE A 1 85 ? -14.716 1.437 18.288 1.00 93.06 85 PHE A N 1
ATOM 639 C CA . PHE A 1 85 ? -14.079 0.487 19.208 1.00 93.06 85 PHE A CA 1
ATOM 640 C C . PHE A 1 85 ? -13.360 -0.652 18.469 1.00 93.06 85 PHE A C 1
ATOM 642 O O . PHE A 1 85 ? -12.182 -0.890 18.710 1.00 93.06 85 PHE A O 1
ATOM 649 N N . PHE A 1 86 ? -14.027 -1.292 17.504 1.00 94.19 86 PHE A N 1
ATOM 650 C CA . PHE A 1 86 ? -13.432 -2.352 16.685 1.00 94.19 86 PHE A CA 1
ATOM 651 C C . PHE A 1 86 ? -12.267 -1.825 15.841 1.00 94.19 86 PHE A C 1
ATOM 653 O O . PHE A 1 86 ? -11.212 -2.448 15.767 1.00 94.19 86 PHE A O 1
ATOM 660 N N . ALA A 1 87 ? -12.434 -0.647 15.231 1.00 93.50 87 ALA A N 1
ATOM 661 C CA . ALA A 1 87 ? -11.385 -0.034 14.418 1.00 93.50 87 ALA A CA 1
ATOM 662 C C . ALA A 1 87 ? -10.132 0.313 15.237 1.00 93.50 87 ALA A C 1
ATOM 664 O O . ALA A 1 87 ? -9.020 0.186 14.727 1.00 93.50 87 ALA A O 1
ATOM 665 N N . ALA A 1 88 ? -10.301 0.734 16.494 1.00 93.31 88 ALA A N 1
ATOM 666 C CA . ALA A 1 88 ? -9.191 1.002 17.400 1.00 93.31 88 ALA A CA 1
ATOM 667 C C . ALA A 1 88 ? -8.392 -0.276 17.699 1.00 93.31 88 ALA A C 1
ATOM 669 O O . ALA A 1 88 ? -7.177 -0.270 17.517 1.00 93.31 88 ALA A O 1
ATOM 670 N N . VAL A 1 89 ? -9.070 -1.378 18.047 1.00 94.88 89 VAL A N 1
ATOM 671 C CA . VAL A 1 89 ? -8.412 -2.677 18.292 1.00 94.88 89 VAL A CA 1
ATOM 672 C C . VAL A 1 89 ? -7.731 -3.201 17.021 1.00 94.88 89 VAL A C 1
ATOM 674 O O . VAL A 1 89 ? -6.594 -3.665 17.076 1.00 94.88 89 VAL A O 1
ATOM 677 N N . ALA A 1 90 ? -8.369 -3.067 15.852 1.00 94.62 90 ALA A N 1
ATOM 678 C CA . ALA A 1 90 ? -7.772 -3.468 14.576 1.00 94.62 90 ALA A CA 1
ATOM 679 C C . ALA A 1 90 ? -6.477 -2.699 14.271 1.00 94.62 90 ALA A C 1
ATOM 681 O O . ALA A 1 90 ? -5.499 -3.298 13.839 1.00 94.62 90 ALA A O 1
ATOM 682 N N . GLN A 1 91 ? -6.443 -1.389 14.524 1.00 93.00 91 GLN A N 1
ATOM 683 C CA . GLN A 1 91 ? -5.246 -0.570 14.306 1.00 93.00 91 GLN A CA 1
ATOM 684 C C . GLN A 1 91 ? -4.124 -0.850 15.304 1.00 93.00 91 GLN A C 1
ATOM 686 O O . GLN A 1 91 ? -2.958 -0.751 14.934 1.00 93.00 91 GLN A O 1
ATOM 691 N N . GLU A 1 92 ? -4.460 -1.171 16.551 1.00 93.38 92 GLU A N 1
ATOM 692 C CA . GLU A 1 92 ? -3.473 -1.550 17.563 1.00 93.38 92 GLU A CA 1
ATOM 693 C C . GLU A 1 92 ? -2.828 -2.895 17.227 1.00 93.38 92 GLU A C 1
ATOM 695 O O . GLU A 1 92 ? -1.608 -3.033 17.275 1.00 93.38 92 GLU A O 1
ATOM 700 N N . LYS A 1 93 ? -3.645 -3.872 16.826 1.00 93.31 93 LYS A N 1
ATOM 701 C CA . LYS A 1 93 ? -3.180 -5.222 16.517 1.00 93.31 93 LYS A CA 1
ATOM 702 C C . LYS A 1 93 ? -2.477 -5.333 15.168 1.00 93.31 93 LYS A C 1
ATOM 704 O O . LYS A 1 93 ? -1.527 -6.097 15.022 1.00 93.31 93 LYS A O 1
ATOM 709 N N . PHE A 1 94 ? -2.941 -4.566 14.186 1.00 92.94 94 PHE A N 1
ATOM 710 C CA . PHE A 1 94 ? -2.458 -4.604 12.811 1.00 92.94 94 PHE A CA 1
ATOM 711 C C . PHE A 1 94 ? -1.978 -3.220 12.340 1.00 92.94 94 PHE A C 1
ATOM 713 O O . PHE A 1 94 ? -2.479 -2.697 11.338 1.00 92.94 94 PHE A O 1
ATOM 720 N N . PRO A 1 95 ? -0.984 -2.608 13.016 1.00 90.56 95 PRO A N 1
ATOM 721 C CA . PRO A 1 95 ? -0.590 -1.216 12.775 1.00 90.56 95 PRO A CA 1
ATOM 722 C C . PRO A 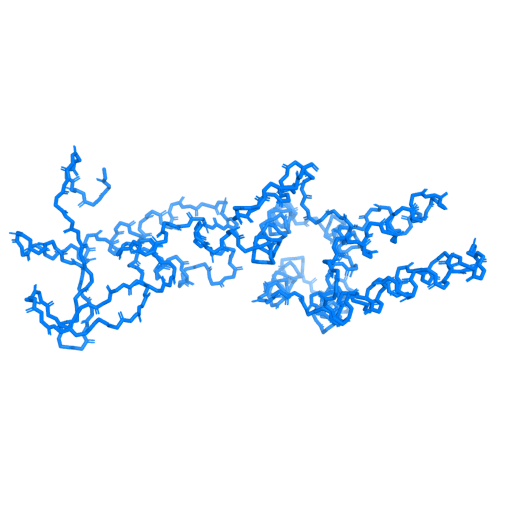1 95 ? -0.031 -0.974 11.368 1.00 90.56 95 PRO A C 1
ATOM 724 O O . PRO A 1 95 ? -0.016 0.160 10.887 1.00 90.56 95 PRO A O 1
ATOM 727 N N . TYR A 1 96 ? 0.408 -2.035 10.689 1.00 91.88 96 TYR A N 1
ATOM 728 C CA . TYR A 1 96 ? 1.037 -1.954 9.376 1.00 91.88 96 TYR A CA 1
ATOM 729 C C . TYR A 1 96 ? 0.149 -2.411 8.220 1.00 91.88 96 TYR A C 1
ATOM 731 O O . TYR A 1 96 ? 0.534 -2.199 7.070 1.00 91.88 96 TYR A O 1
ATOM 739 N N . LEU A 1 97 ? -1.037 -2.968 8.482 1.00 94.44 97 LEU A N 1
ATOM 740 C CA . LEU A 1 97 ? -1.953 -3.402 7.424 1.00 94.44 97 LEU A CA 1
ATOM 741 C C . LEU A 1 97 ? -2.654 -2.219 6.743 1.00 94.44 97 LEU A C 1
ATOM 743 O O . LEU A 1 97 ? -2.551 -1.059 7.162 1.00 94.44 97 LEU A O 1
ATOM 747 N N . ALA A 1 98 ? -3.324 -2.485 5.624 1.00 94.69 98 ALA A N 1
ATOM 748 C CA . ALA A 1 98 ? -4.147 -1.485 4.953 1.00 94.69 98 ALA A CA 1
ATOM 749 C C . ALA A 1 98 ? -5.502 -1.368 5.671 1.00 94.69 98 ALA A C 1
ATOM 751 O O . ALA A 1 98 ? -6.331 -2.260 5.558 1.00 94.69 98 ALA A O 1
ATOM 752 N N . ILE A 1 99 ? -5.744 -0.294 6.426 1.00 95.06 99 ILE A N 1
ATOM 753 C CA . ILE A 1 99 ? -7.013 -0.088 7.147 1.00 95.06 99 ILE A CA 1
ATOM 754 C C . ILE A 1 99 ? -7.645 1.208 6.666 1.00 95.06 99 ILE A C 1
ATOM 756 O O . ILE A 1 99 ? -7.111 2.286 6.925 1.00 95.06 99 ILE A O 1
ATOM 760 N N . GLU A 1 100 ? -8.785 1.105 5.990 1.00 94.75 100 GLU A N 1
ATOM 761 C CA . GLU A 1 100 ? -9.503 2.257 5.448 1.00 94.75 100 GLU A CA 1
ATOM 762 C C . GLU A 1 100 ? -11.021 2.124 5.622 1.00 94.75 100 GLU A C 1
ATOM 764 O O . GLU A 1 100 ? -11.544 1.045 5.906 1.00 94.75 100 GLU A O 1
ATOM 769 N N . ASP A 1 101 ? -11.737 3.246 5.488 1.00 92.88 101 ASP A N 1
ATOM 770 C CA . ASP A 1 101 ? -13.204 3.255 5.461 1.00 92.88 101 ASP A CA 1
ATOM 771 C C . ASP A 1 101 ? -13.765 3.446 4.048 1.00 92.88 101 ASP A C 1
ATOM 773 O O . ASP A 1 101 ? -13.168 4.130 3.215 1.00 92.88 101 ASP A O 1
ATOM 777 N N . GLU A 1 102 ? -14.940 2.875 3.773 1.00 91.31 102 GLU A N 1
ATOM 778 C CA . GLU A 1 102 ? -15.574 2.905 2.446 1.00 91.31 102 GLU A CA 1
ATOM 779 C C . GLU A 1 102 ? -15.889 4.326 1.960 1.00 91.31 102 GLU A C 1
ATOM 781 O O . GLU A 1 102 ? -16.017 4.566 0.763 1.00 91.31 102 GLU A O 1
ATOM 786 N N . GLY A 1 103 ? -16.017 5.292 2.876 1.00 90.00 103 GLY A N 1
ATOM 787 C CA . GLY A 1 103 ? -16.193 6.697 2.524 1.00 90.00 103 GLY A CA 1
ATOM 788 C C . GLY A 1 103 ? -14.912 7.316 1.969 1.00 90.00 103 GLY A C 1
ATOM 789 O O . GLY A 1 103 ? -14.967 8.078 1.005 1.00 90.00 103 GLY A O 1
ATOM 790 N N . ARG A 1 104 ? -13.758 6.981 2.556 1.00 90.62 104 ARG A N 1
ATOM 791 C CA . ARG A 1 104 ? -12.435 7.438 2.103 1.00 90.62 104 ARG A CA 1
ATOM 792 C C . ARG A 1 104 ? -11.969 6.756 0.830 1.00 90.62 104 ARG A C 1
ATOM 794 O O . ARG A 1 104 ? -11.280 7.403 0.053 1.00 90.62 104 ARG A O 1
ATOM 801 N N . LEU A 1 105 ? -12.352 5.501 0.606 1.00 92.06 105 LEU A N 1
ATOM 802 C CA . LEU A 1 105 ? -12.014 4.775 -0.622 1.00 92.06 105 LEU A CA 1
ATOM 803 C C . LEU A 1 105 ? -12.666 5.368 -1.882 1.00 92.06 105 LEU A C 1
ATOM 805 O O . LEU A 1 105 ? -12.286 4.986 -2.980 1.00 92.06 105 LEU A O 1
ATOM 809 N N . LYS A 1 106 ? -13.576 6.341 -1.739 1.00 89.12 106 LYS A N 1
ATOM 810 C CA . LYS A 1 106 ? -14.047 7.172 -2.858 1.00 89.12 106 LYS A CA 1
ATOM 811 C C . LYS A 1 106 ? -12.999 8.166 -3.359 1.00 89.12 106 LYS A C 1
ATOM 813 O O . LYS A 1 106 ? -13.099 8.676 -4.468 1.00 89.12 106 LYS A O 1
ATOM 818 N N . ASP A 1 107 ? -12.015 8.508 -2.530 1.00 89.81 107 ASP A N 1
ATOM 819 C CA . ASP A 1 107 ? -10.875 9.301 -2.974 1.00 89.81 107 ASP A CA 1
ATOM 820 C C . ASP A 1 107 ? -9.913 8.392 -3.738 1.00 89.81 107 ASP A C 1
ATOM 822 O O . ASP A 1 107 ? -9.360 7.433 -3.191 1.00 89.81 107 ASP A O 1
ATOM 826 N N . PHE A 1 108 ? -9.696 8.728 -5.008 1.00 85.75 108 PHE A N 1
ATOM 827 C CA . PHE A 1 108 ? -8.873 7.943 -5.917 1.00 85.75 108 PHE A CA 1
ATOM 828 C C . PHE A 1 108 ? -7.467 7.667 -5.363 1.00 85.75 108 PHE A C 1
ATOM 830 O O . PHE A 1 108 ? -7.007 6.531 -5.418 1.00 85.75 108 PHE A O 1
ATOM 837 N N . LYS A 1 109 ? -6.802 8.662 -4.758 1.00 88.56 109 LYS A N 1
ATOM 838 C CA . LYS A 1 109 ? -5.428 8.503 -4.249 1.00 88.56 109 LYS A CA 1
ATOM 839 C C . LYS A 1 109 ? -5.384 7.590 -3.028 1.00 88.56 109 LYS A C 1
ATOM 841 O O . LYS A 1 109 ? -4.447 6.806 -2.879 1.00 88.56 109 LYS A O 1
ATOM 846 N N . ILE A 1 110 ? -6.383 7.695 -2.149 1.00 92.69 110 ILE A N 1
ATOM 847 C CA . ILE A 1 110 ? -6.496 6.819 -0.977 1.00 92.69 110 ILE A CA 1
ATOM 848 C C . ILE A 1 110 ? -6.750 5.382 -1.430 1.00 92.69 110 ILE A C 1
ATOM 850 O O . ILE A 1 110 ? -6.073 4.470 -0.955 1.00 92.69 110 ILE A O 1
ATOM 854 N N . ARG A 1 111 ? -7.667 5.179 -2.381 1.00 92.94 111 ARG A N 1
ATOM 855 C CA . ARG A 1 111 ? -7.965 3.854 -2.930 1.00 92.94 111 ARG A CA 1
ATOM 856 C C . ARG A 1 111 ? -6.765 3.229 -3.631 1.00 92.94 111 ARG A C 1
ATOM 858 O O . ARG A 1 111 ? -6.455 2.078 -3.351 1.00 92.94 111 ARG A O 1
ATOM 865 N N . GLU A 1 112 ? -6.061 3.976 -4.481 1.00 92.75 112 GLU A N 1
ATOM 866 C CA . GLU A 1 112 ? -4.843 3.492 -5.145 1.00 92.75 112 GLU A CA 1
ATOM 867 C C . GLU A 1 112 ? -3.802 3.015 -4.132 1.00 92.75 112 GLU A C 1
ATOM 869 O O . GLU A 1 112 ? -3.229 1.935 -4.283 1.00 92.75 112 GLU A O 1
ATOM 874 N N . HIS A 1 113 ? -3.573 3.802 -3.078 1.00 95.75 113 HIS A N 1
ATOM 875 C CA . HIS A 1 113 ? -2.640 3.440 -2.021 1.00 95.75 113 HIS A CA 1
ATOM 876 C C . HIS A 1 113 ? -3.093 2.193 -1.253 1.00 95.75 113 HIS A C 1
ATOM 878 O O . HIS A 1 113 ? -2.276 1.305 -1.017 1.00 95.75 113 HIS A O 1
ATOM 884 N N . PHE A 1 114 ? -4.376 2.119 -0.889 1.00 96.50 114 PHE A N 1
ATOM 885 C CA . PHE A 1 114 ? -4.968 0.984 -0.183 1.00 96.50 114 PHE A CA 1
ATOM 886 C C . PHE A 1 114 ? -4.847 -0.315 -0.987 1.00 96.50 114 PHE A C 1
ATOM 888 O O . PHE A 1 114 ? -4.323 -1.301 -0.473 1.00 96.50 114 PHE A O 1
ATOM 895 N N . LEU A 1 115 ? -5.257 -0.295 -2.260 1.00 96.44 115 LEU A N 1
ATOM 896 C CA . LEU A 1 115 ? -5.174 -1.452 -3.152 1.00 96.44 115 LEU A CA 1
ATOM 897 C C . LEU A 1 115 ? -3.721 -1.879 -3.357 1.00 96.44 115 LEU A C 1
ATOM 899 O O . LEU A 1 115 ? -3.386 -3.030 -3.103 1.00 96.44 115 LEU A O 1
ATOM 903 N N . THR A 1 116 ? -2.836 -0.941 -3.709 1.00 97.25 116 THR A N 1
ATOM 904 C CA . THR A 1 116 ? -1.399 -1.227 -3.855 1.00 97.25 116 THR A CA 1
ATOM 905 C C . THR A 1 116 ? -0.841 -1.889 -2.599 1.00 97.25 116 THR A C 1
ATOM 907 O O . THR A 1 116 ? -0.145 -2.895 -2.675 1.00 97.25 116 THR A O 1
ATOM 910 N N . LYS A 1 117 ? -1.168 -1.348 -1.421 1.00 97.56 117 LYS A N 1
ATOM 911 C CA . LYS A 1 117 ? -0.689 -1.880 -0.147 1.00 97.56 117 LYS A CA 1
ATOM 912 C C . LYS A 1 117 ? -1.179 -3.310 0.093 1.00 97.56 117 LYS A C 1
ATOM 914 O O . LYS A 1 117 ? -0.363 -4.141 0.470 1.00 97.56 117 LYS A O 1
ATOM 919 N N . ILE A 1 118 ? -2.454 -3.610 -0.165 1.00 96.94 118 ILE A N 1
ATOM 920 C CA . ILE A 1 118 ? -3.000 -4.969 -0.013 1.00 96.94 118 ILE A CA 1
ATOM 921 C C . ILE A 1 118 ? -2.276 -5.961 -0.915 1.00 96.94 118 ILE A C 1
ATOM 923 O O . ILE A 1 118 ? -1.802 -6.976 -0.419 1.00 96.94 118 ILE A O 1
ATOM 927 N N . PHE A 1 119 ? -2.155 -5.675 -2.213 1.00 97.62 119 PHE A N 1
ATOM 928 C CA . PHE A 1 119 ? -1.560 -6.630 -3.152 1.00 97.62 119 PHE A CA 1
ATOM 929 C C . PHE A 1 119 ? -0.078 -6.885 -2.856 1.00 97.62 119 PHE A C 1
ATOM 931 O O . PHE A 1 119 ? 0.361 -8.033 -2.880 1.00 97.62 119 PHE A O 1
ATOM 938 N N . ILE A 1 120 ? 0.667 -5.843 -2.475 1.00 98.25 120 ILE A N 1
ATOM 939 C CA . ILE A 1 120 ? 2.074 -5.968 -2.080 1.00 98.25 120 ILE A CA 1
ATOM 940 C C . ILE A 1 120 ? 2.233 -6.782 -0.790 1.00 98.25 120 ILE A C 1
ATOM 942 O O . ILE A 1 120 ? 3.117 -7.636 -0.717 1.00 98.25 120 ILE A O 1
ATOM 946 N N . LEU A 1 121 ? 1.395 -6.536 0.225 1.00 97.56 121 LEU A N 1
ATOM 947 C CA . LEU A 1 121 ? 1.436 -7.292 1.480 1.00 97.56 121 LEU A CA 1
ATOM 948 C C . LEU A 1 121 ? 1.028 -8.755 1.272 1.00 97.56 121 LEU A C 1
ATOM 950 O O . LEU A 1 121 ? 1.704 -9.642 1.785 1.00 97.56 121 LEU A O 1
ATOM 954 N N . SER A 1 122 ? -0.006 -9.003 0.466 1.00 97.06 122 SER A N 1
ATOM 955 C CA . SER A 1 122 ? -0.496 -10.352 0.177 1.00 97.06 122 SER A CA 1
ATOM 956 C C . SER A 1 122 ? 0.552 -11.197 -0.540 1.00 97.06 122 SER A C 1
ATOM 958 O O . SER A 1 122 ? 0.861 -12.310 -0.117 1.00 97.06 122 SER A O 1
ATOM 960 N N . GLU A 1 123 ? 1.164 -10.644 -1.592 1.00 97.50 123 GLU A N 1
ATOM 961 C CA . GLU A 1 123 ? 2.232 -11.320 -2.328 1.00 97.50 123 GLU A CA 1
ATOM 962 C C . GLU A 1 123 ? 3.440 -11.597 -1.421 1.00 97.50 123 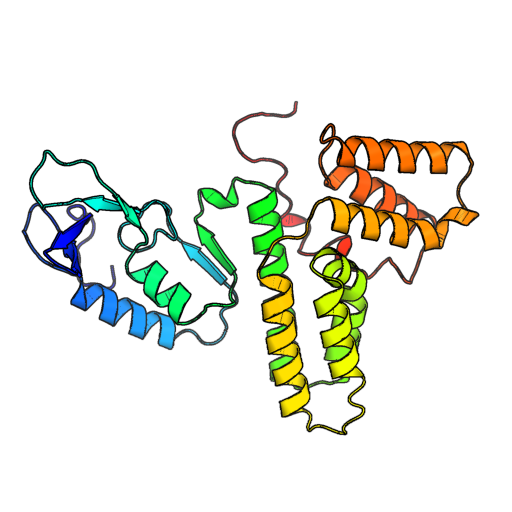GLU A C 1
ATOM 964 O O . GLU A 1 123 ? 3.951 -12.719 -1.388 1.00 97.50 123 GLU A O 1
ATOM 969 N N . PHE A 1 124 ? 3.862 -10.607 -0.624 1.00 97.94 124 PHE A N 1
ATOM 970 C CA . PHE A 1 124 ? 4.960 -10.792 0.321 1.00 97.94 124 PHE A CA 1
ATOM 971 C C . PHE A 1 124 ? 4.648 -11.862 1.373 1.00 97.94 124 PHE A C 1
ATOM 973 O O . PHE A 1 124 ? 5.521 -12.678 1.666 1.00 97.94 124 PHE A O 1
ATOM 980 N N . ARG A 1 125 ? 3.424 -11.909 1.918 1.00 96.62 125 ARG A N 1
ATOM 981 C CA . ARG A 1 125 ? 3.012 -12.924 2.898 1.00 96.62 125 ARG A CA 1
ATOM 982 C C . ARG A 1 125 ? 3.189 -14.335 2.342 1.00 96.62 125 ARG A C 1
ATOM 984 O O . ARG A 1 125 ? 3.756 -15.185 3.026 1.00 96.62 125 ARG A O 1
ATOM 991 N N . GLU A 1 126 ? 2.757 -14.586 1.107 1.00 97.06 126 GLU A N 1
ATOM 992 C CA . GLU A 1 126 ? 2.888 -15.910 0.485 1.00 97.06 126 GLU A CA 1
ATOM 993 C C . GLU A 1 126 ? 4.356 -16.304 0.259 1.00 97.06 126 GLU A C 1
ATOM 995 O O . GLU A 1 126 ? 4.750 -17.436 0.555 1.00 97.06 126 GLU A O 1
ATOM 1000 N N . ILE A 1 127 ? 5.199 -15.357 -0.157 1.00 97.75 127 ILE A N 1
ATOM 1001 C CA . ILE A 1 127 ? 6.649 -15.574 -0.282 1.00 97.75 127 ILE A CA 1
ATOM 1002 C C . ILE A 1 127 ? 7.280 -15.832 1.100 1.00 97.75 127 ILE A C 1
ATOM 1004 O O . ILE A 1 127 ? 8.126 -16.718 1.259 1.00 97.75 127 ILE A O 1
ATOM 1008 N N . ASN A 1 128 ? 6.847 -15.093 2.125 1.00 96.12 128 ASN A N 1
ATOM 1009 C CA . ASN A 1 128 ? 7.331 -15.200 3.500 1.00 96.12 128 ASN A CA 1
ATOM 1010 C C . ASN A 1 128 ? 6.970 -16.549 4.141 1.00 96.12 128 ASN A C 1
ATOM 1012 O O . ASN A 1 128 ? 7.793 -17.108 4.863 1.00 96.12 128 ASN A O 1
ATOM 1016 N N . LYS A 1 129 ? 5.797 -17.120 3.837 1.00 95.69 129 LYS A N 1
ATOM 1017 C CA . LYS A 1 129 ? 5.418 -18.481 4.264 1.00 95.69 129 LYS A CA 1
ATOM 1018 C C . LYS A 1 129 ? 6.366 -19.543 3.705 1.00 95.69 129 LYS A C 1
ATOM 1020 O O . LYS A 1 129 ? 6.746 -20.468 4.416 1.00 95.69 129 LYS A O 1
ATOM 1025 N N . ARG A 1 130 ? 6.773 -19.396 2.440 1.00 95.62 130 ARG A N 1
ATOM 1026 C CA . ARG A 1 130 ? 7.679 -20.331 1.747 1.00 95.62 130 ARG A CA 1
ATOM 1027 C C . ARG A 1 130 ? 9.152 -20.119 2.093 1.00 95.62 130 ARG A C 1
ATOM 1029 O O . ARG A 1 130 ? 9.970 -20.994 1.821 1.00 95.62 130 ARG A O 1
ATOM 1036 N N . LYS A 1 131 ? 9.504 -18.948 2.639 1.00 95.38 131 LYS A N 1
ATOM 1037 C CA . LYS A 1 131 ? 10.884 -18.527 2.947 1.00 95.38 131 LYS A CA 1
ATOM 1038 C C . LYS A 1 131 ? 11.839 -18.666 1.749 1.00 95.38 131 LYS A C 1
ATOM 1040 O O . LYS A 1 131 ? 13.022 -18.988 1.898 1.00 95.38 131 LYS A O 1
ATOM 1045 N N . SER A 1 132 ? 11.336 -18.405 0.541 1.00 95.94 132 SER A N 1
ATOM 1046 C CA . SER A 1 132 ? 12.112 -18.495 -0.699 1.00 95.94 132 SER A CA 1
ATOM 1047 C C . SER A 1 132 ? 12.868 -17.192 -0.976 1.00 95.94 132 SER A C 1
ATOM 1049 O O . SER A 1 132 ? 12.286 -16.196 -1.401 1.00 95.94 132 SER A O 1
ATOM 1051 N N . LEU A 1 133 ? 14.191 -17.192 -0.768 1.00 96.19 133 LEU A N 1
ATOM 1052 C CA . LEU A 1 133 ? 15.038 -16.025 -1.069 1.00 96.19 133 LEU A CA 1
ATOM 1053 C C . LEU A 1 133 ? 14.986 -15.633 -2.551 1.00 96.19 133 LEU A C 1
ATOM 1055 O O . LEU A 1 133 ? 15.029 -14.448 -2.867 1.00 96.19 133 LEU A O 1
ATOM 1059 N N . LYS A 1 134 ? 14.869 -16.616 -3.452 1.00 97.00 134 LYS A N 1
ATOM 1060 C CA . LYS A 1 134 ? 14.741 -16.365 -4.891 1.00 97.00 134 LYS A CA 1
ATOM 1061 C C . LYS A 1 134 ? 13.466 -15.575 -5.191 1.00 97.00 134 LYS A C 1
ATOM 1063 O O . LYS A 1 134 ? 13.545 -14.510 -5.790 1.00 97.00 134 LYS A O 1
ATOM 1068 N N . GLU A 1 135 ? 12.318 -16.051 -4.702 1.00 98.25 135 GLU A N 1
ATOM 1069 C CA . GLU A 1 135 ? 11.036 -15.360 -4.895 1.00 98.25 135 GLU A CA 1
ATOM 1070 C C . GLU A 1 135 ? 11.058 -13.953 -4.272 1.00 98.25 135 GLU A C 1
ATOM 1072 O O . GLU A 1 135 ? 10.516 -13.019 -4.856 1.00 98.25 135 GLU A O 1
ATOM 1077 N N . LEU A 1 136 ? 11.737 -13.768 -3.132 1.00 98.56 136 LEU A N 1
ATOM 1078 C CA . LEU A 1 136 ? 11.888 -12.457 -2.497 1.00 98.56 136 LEU A CA 1
ATOM 1079 C C . LEU A 1 136 ? 12.722 -11.476 -3.346 1.00 98.56 136 LEU A C 1
ATOM 1081 O O . LEU A 1 136 ? 12.385 -10.291 -3.442 1.00 98.56 136 LEU A O 1
ATOM 1085 N N . VAL A 1 137 ? 13.796 -11.956 -3.981 1.00 98.12 137 VAL A N 1
ATOM 1086 C CA . VAL A 1 137 ? 14.613 -11.160 -4.913 1.00 98.12 137 VAL A CA 1
ATOM 1087 C C . VAL A 1 137 ? 13.814 -10.801 -6.167 1.00 98.12 137 VAL A C 1
ATOM 1089 O O . VAL A 1 137 ? 13.838 -9.642 -6.593 1.00 98.12 137 VAL A O 1
ATOM 1092 N N . ASP A 1 138 ? 13.058 -11.750 -6.720 1.00 97.88 138 ASP A N 1
ATOM 1093 C CA . ASP A 1 138 ? 12.212 -11.530 -7.897 1.00 97.88 138 ASP A CA 1
ATOM 1094 C C . ASP A 1 138 ? 11.092 -10.523 -7.588 1.00 97.88 138 ASP A C 1
ATOM 1096 O O . ASP A 1 138 ? 10.858 -9.581 -8.349 1.00 97.88 138 ASP A O 1
ATOM 1100 N N . PHE A 1 139 ? 10.452 -10.658 -6.423 1.00 98.50 139 PHE A N 1
ATOM 1101 C CA . PHE A 1 139 ? 9.477 -9.706 -5.893 1.00 98.50 139 PHE A CA 1
ATOM 1102 C C . PHE A 1 139 ? 10.057 -8.299 -5.764 1.00 98.50 139 PHE A C 1
ATOM 1104 O O . PHE A 1 139 ? 9.476 -7.341 -6.273 1.00 98.50 139 PHE A O 1
ATOM 1111 N N . HIS A 1 140 ? 11.225 -8.146 -5.139 1.00 98.62 140 HIS A N 1
ATOM 1112 C CA . HIS A 1 140 ? 11.860 -6.834 -5.010 1.00 98.62 140 HIS A CA 1
ATOM 1113 C C . HIS A 1 140 ? 12.201 -6.226 -6.374 1.00 98.62 140 HIS A C 1
ATOM 1115 O O . HIS A 1 140 ? 12.041 -5.024 -6.583 1.00 98.62 140 HIS A O 1
ATOM 1121 N N . SER A 1 141 ? 12.658 -7.057 -7.310 1.00 97.62 141 SER A N 1
ATOM 1122 C CA . SER A 1 141 ? 13.054 -6.626 -8.648 1.00 97.62 141 SER A CA 1
ATOM 1123 C C . SER A 1 141 ? 11.859 -6.111 -9.447 1.00 97.62 141 SER A C 1
ATOM 1125 O O . SER A 1 141 ? 11.940 -5.009 -9.995 1.00 97.62 141 SER A O 1
ATOM 1127 N N . ARG A 1 142 ? 10.728 -6.831 -9.439 1.00 97.75 142 ARG A N 1
ATOM 1128 C CA . ARG A 1 142 ? 9.464 -6.403 -10.073 1.00 97.75 142 ARG A CA 1
ATOM 1129 C C . ARG A 1 142 ? 8.852 -5.165 -9.420 1.00 97.75 142 ARG A C 1
ATOM 1131 O O . ARG A 1 142 ? 8.213 -4.362 -10.091 1.00 97.75 142 ARG A O 1
ATOM 1138 N N . ASN A 1 143 ? 9.085 -4.964 -8.126 1.00 98.62 143 ASN A N 1
ATOM 1139 C CA . ASN A 1 143 ? 8.538 -3.830 -7.381 1.00 98.62 143 ASN A CA 1
ATOM 1140 C C . ASN A 1 143 ? 9.483 -2.624 -7.270 1.00 98.62 143 ASN A C 1
ATOM 1142 O O . ASN A 1 143 ? 9.139 -1.618 -6.649 1.00 98.62 143 ASN A O 1
ATOM 1146 N N . LYS A 1 144 ? 10.668 -2.672 -7.884 1.00 98.25 144 LYS A N 1
ATOM 1147 C CA . LYS A 1 144 ? 11.737 -1.685 -7.678 1.00 98.25 144 LYS A CA 1
ATOM 1148 C C . LYS A 1 144 ? 11.313 -0.248 -7.980 1.00 98.25 144 LYS A C 1
ATOM 1150 O O . LYS A 1 144 ? 11.605 0.650 -7.186 1.00 98.25 144 LYS A O 1
ATOM 1155 N N . LEU A 1 145 ? 10.634 -0.003 -9.105 1.00 98.56 145 LEU A N 1
ATOM 1156 C CA . LEU A 1 145 ? 10.149 1.340 -9.447 1.00 98.56 145 LEU A CA 1
ATOM 1157 C C . LEU A 1 145 ? 9.010 1.802 -8.532 1.00 98.56 145 LEU A C 1
ATOM 1159 O O . LEU A 1 145 ? 8.989 2.967 -8.134 1.00 98.56 145 LEU A O 1
ATOM 1163 N N . LEU A 1 146 ? 8.116 0.893 -8.139 1.00 98.50 146 LEU A N 1
ATOM 1164 C CA . LEU A 1 146 ? 7.037 1.191 -7.199 1.00 98.50 146 LEU A CA 1
ATOM 1165 C C . LEU A 1 146 ? 7.608 1.577 -5.830 1.00 98.50 146 LEU A C 1
ATOM 1167 O O . LEU A 1 146 ? 7.264 2.614 -5.268 1.00 98.50 146 LEU A O 1
ATOM 1171 N N . PHE A 1 147 ? 8.569 0.808 -5.327 1.00 98.69 147 PHE A N 1
ATOM 1172 C CA . PHE A 1 147 ? 9.246 1.086 -4.064 1.00 98.69 147 PHE A CA 1
ATOM 1173 C C . PHE A 1 147 ? 10.037 2.395 -4.122 1.00 98.69 147 PHE A C 1
ATOM 1175 O O . PHE A 1 147 ? 10.047 3.161 -3.159 1.00 98.69 147 PHE A O 1
ATOM 1182 N N . MET A 1 148 ? 10.637 2.717 -5.271 1.00 98.44 148 MET A N 1
ATOM 1183 C CA . MET A 1 148 ? 11.276 4.015 -5.494 1.00 98.44 148 MET A CA 1
ATOM 1184 C C . MET A 1 148 ? 10.277 5.180 -5.409 1.00 98.44 148 MET A C 1
ATOM 1186 O O . MET A 1 148 ? 10.622 6.231 -4.863 1.00 98.44 148 MET A O 1
ATOM 1190 N N . ALA A 1 149 ? 9.055 4.995 -5.923 1.00 98.19 149 ALA A N 1
ATOM 1191 C CA . ALA A 1 149 ? 7.980 5.984 -5.857 1.00 98.19 149 ALA A CA 1
ATOM 1192 C C . ALA A 1 149 ? 7.539 6.252 -4.410 1.00 98.19 149 ALA A C 1
ATOM 1194 O O . ALA A 1 149 ? 7.351 7.405 -4.013 1.00 98.19 149 ALA A O 1
ATOM 1195 N N . TYR A 1 150 ? 7.433 5.194 -3.604 1.00 98.19 150 TYR A N 1
ATOM 1196 C CA . TYR A 1 150 ? 7.069 5.285 -2.191 1.00 98.19 150 TYR A CA 1
ATOM 1197 C C . TYR A 1 150 ? 8.190 5.904 -1.349 1.00 98.19 150 TYR A C 1
ATOM 1199 O O . TYR A 1 150 ? 7.975 6.906 -0.664 1.00 98.19 150 TYR A O 1
ATOM 1207 N N . SER A 1 151 ? 9.405 5.349 -1.407 1.00 97.75 151 SER A N 1
ATOM 1208 C CA . SER A 1 151 ? 10.551 5.892 -0.679 1.00 97.75 151 SER A CA 1
ATOM 1209 C C . SER A 1 151 ? 11.884 5.327 -1.162 1.00 97.75 151 SER A C 1
ATOM 1211 O O . SER A 1 151 ? 12.202 4.157 -0.956 1.00 97.75 151 SER A O 1
ATOM 1213 N N . GLN A 1 152 ? 12.751 6.204 -1.675 1.00 96.62 152 GLN A N 1
ATOM 1214 C CA . GLN A 1 152 ? 14.133 5.839 -2.008 1.00 96.62 152 GLN A CA 1
ATOM 1215 C C . GLN A 1 152 ? 14.933 5.357 -0.788 1.00 96.62 152 GLN A C 1
ATOM 1217 O O . GLN A 1 152 ? 15.781 4.475 -0.920 1.00 96.62 152 GLN A O 1
ATOM 1222 N N . LYS A 1 153 ? 14.647 5.902 0.406 1.00 97.62 153 LYS A N 1
ATOM 1223 C CA . LYS A 1 153 ? 15.284 5.469 1.658 1.00 97.62 153 LYS A CA 1
ATOM 1224 C C . LYS A 1 153 ? 14.992 3.992 1.914 1.00 97.62 153 LYS A C 1
ATOM 1226 O O . LYS A 1 153 ? 15.923 3.217 2.105 1.00 97.62 153 LYS A O 1
ATOM 1231 N N . TYR A 1 154 ? 13.717 3.608 1.904 1.00 98.31 154 TYR A N 1
ATOM 1232 C CA . TYR A 1 154 ? 13.329 2.225 2.178 1.00 98.31 154 TYR A CA 1
ATOM 1233 C C . TYR A 1 154 ? 13.693 1.282 1.034 1.00 98.31 154 TYR A C 1
ATOM 1235 O O . TYR A 1 154 ? 14.120 0.170 1.311 1.00 98.31 154 TYR A O 1
ATOM 1243 N N . LEU A 1 155 ? 13.663 1.734 -0.225 1.00 98.31 155 LEU A N 1
ATOM 1244 C CA . LEU A 1 155 ? 14.207 0.956 -1.341 1.00 98.31 155 LEU A CA 1
ATOM 1245 C C . LEU A 1 155 ? 15.671 0.552 -1.088 1.00 98.31 155 LEU A C 1
ATOM 1247 O O . LEU A 1 155 ? 16.026 -0.608 -1.283 1.00 98.31 155 LEU A O 1
ATOM 1251 N N . LYS A 1 156 ? 16.510 1.485 -0.614 1.00 98.12 156 LYS A N 1
ATOM 1252 C CA . LYS A 1 156 ? 17.912 1.196 -0.270 1.00 98.12 156 LYS A CA 1
ATOM 1253 C C . LYS A 1 156 ? 18.027 0.236 0.918 1.00 98.12 156 LYS A C 1
ATOM 1255 O O . LYS A 1 156 ? 18.837 -0.681 0.863 1.00 98.12 156 LYS A O 1
ATOM 1260 N N . ILE A 1 157 ? 17.222 0.432 1.966 1.00 98.31 157 ILE A N 1
ATOM 1261 C CA . ILE A 1 157 ? 17.189 -0.467 3.133 1.00 98.31 157 ILE A CA 1
ATOM 1262 C C . ILE A 1 157 ? 16.857 -1.896 2.688 1.00 98.31 157 ILE A C 1
ATOM 1264 O O . ILE A 1 157 ? 17.617 -2.813 2.977 1.00 98.31 157 ILE A O 1
ATOM 1268 N N . LEU A 1 158 ? 15.778 -2.072 1.925 1.00 98.56 158 LEU A N 1
ATOM 1269 C CA . LEU A 1 158 ? 15.337 -3.376 1.430 1.00 98.56 158 LEU A CA 1
ATOM 1270 C C . LEU A 1 158 ? 16.381 -4.027 0.513 1.00 98.56 158 LEU A C 1
ATOM 1272 O O . LEU A 1 158 ? 16.668 -5.211 0.659 1.00 98.56 158 LEU A O 1
ATOM 1276 N N . GLY A 1 159 ? 17.000 -3.258 -0.388 1.00 97.88 159 GLY A N 1
ATOM 1277 C CA . GLY A 1 159 ? 18.079 -3.763 -1.241 1.00 97.88 159 GLY A CA 1
ATOM 1278 C C . GLY A 1 159 ? 19.298 -4.242 -0.443 1.00 97.88 159 GLY A C 1
ATOM 1279 O O . GLY A 1 159 ? 19.863 -5.287 -0.756 1.00 97.88 159 GLY A O 1
ATOM 1280 N N . ASN A 1 160 ? 19.671 -3.528 0.624 1.00 97.25 160 ASN A N 1
ATOM 1281 C CA . ASN A 1 160 ? 20.763 -3.938 1.511 1.00 97.25 160 ASN A CA 1
ATOM 1282 C C . ASN A 1 160 ? 20.436 -5.230 2.273 1.00 97.25 160 ASN A C 1
ATOM 1284 O O . ASN A 1 160 ? 21.308 -6.085 2.413 1.00 97.25 160 ASN A O 1
ATOM 1288 N N . VAL A 1 161 ? 19.187 -5.387 2.730 1.00 97.88 161 VAL A N 1
ATOM 1289 C CA . VAL A 1 161 ? 18.720 -6.624 3.377 1.00 97.88 161 VAL A CA 1
ATOM 1290 C C . VAL A 1 161 ? 18.875 -7.818 2.430 1.00 97.88 161 VAL A C 1
ATOM 1292 O O . VAL A 1 161 ? 19.378 -8.858 2.846 1.00 97.88 161 VAL A O 1
ATOM 1295 N N . LEU A 1 162 ? 18.535 -7.659 1.146 1.00 96.75 162 LEU A N 1
ATOM 1296 C CA . LEU A 1 162 ? 18.708 -8.718 0.142 1.00 96.75 162 LEU A CA 1
ATOM 1297 C C . LEU A 1 162 ? 20.166 -9.032 -0.186 1.00 96.75 162 LEU A C 1
ATOM 1299 O O . LEU A 1 162 ? 20.481 -10.182 -0.478 1.00 96.75 162 LEU A O 1
ATOM 1303 N N . GLY A 1 163 ? 21.050 -8.033 -0.132 1.00 93.62 163 GLY A N 1
ATOM 1304 C CA . GLY A 1 163 ? 22.485 -8.254 -0.311 1.00 93.62 163 GLY A CA 1
ATOM 1305 C C . GLY A 1 163 ? 23.079 -9.177 0.756 1.00 93.62 163 GLY A C 1
ATOM 1306 O O . GLY A 1 163 ? 24.045 -9.878 0.480 1.00 93.62 163 GLY A O 1
ATOM 1307 N N . ASN A 1 164 ? 22.482 -9.200 1.956 1.00 92.81 164 ASN A N 1
ATOM 1308 C CA . ASN A 1 164 ? 22.842 -10.070 3.077 1.00 92.81 164 ASN A CA 1
ATOM 1309 C C . ASN A 1 164 ? 24.362 -10.181 3.341 1.00 92.81 164 ASN A C 1
ATOM 1311 O O . ASN A 1 164 ? 24.885 -11.262 3.616 1.00 92.81 164 ASN A O 1
ATOM 1315 N N . ASN A 1 165 ? 25.082 -9.055 3.269 1.00 87.44 165 ASN A N 1
ATOM 1316 C CA . ASN A 1 165 ? 26.544 -9.021 3.436 1.00 87.44 165 ASN A CA 1
ATOM 1317 C C . ASN A 1 165 ? 27.000 -9.558 4.807 1.00 87.44 165 ASN A C 1
ATOM 1319 O O . ASN A 1 165 ? 28.087 -10.121 4.921 1.00 87.44 165 ASN A O 1
ATOM 1323 N N . ASP A 1 166 ? 26.144 -9.437 5.824 1.00 89.81 166 ASP A N 1
ATOM 1324 C CA . ASP A 1 166 ? 26.399 -9.911 7.188 1.00 89.81 166 ASP A CA 1
ATOM 1325 C C . ASP A 1 166 ? 26.076 -11.406 7.389 1.00 89.81 166 ASP A C 1
ATOM 1327 O O . ASP A 1 166 ? 26.158 -11.896 8.512 1.00 89.81 166 ASP A O 1
ATOM 1331 N N . LYS A 1 167 ? 25.678 -12.134 6.331 1.00 92.50 167 LYS A N 1
ATOM 1332 C CA . LYS A 1 167 ? 25.339 -13.572 6.362 1.00 92.50 167 LYS A CA 1
ATOM 1333 C C . LYS A 1 167 ? 24.272 -13.943 7.407 1.00 92.50 167 LYS A C 1
ATOM 1335 O O . LYS A 1 167 ? 24.371 -14.977 8.066 1.00 92.50 167 LYS A O 1
ATOM 1340 N N . LYS A 1 168 ? 23.235 -13.114 7.535 1.00 94.94 168 LYS A N 1
ATOM 1341 C CA . LYS A 1 168 ? 22.072 -13.359 8.400 1.00 94.94 168 LYS A CA 1
ATOM 1342 C C . LYS A 1 168 ? 21.309 -14.608 7.963 1.00 94.94 168 LYS A C 1
ATOM 1344 O O . LYS A 1 168 ? 21.349 -14.987 6.785 1.00 94.94 168 LYS A O 1
ATOM 1349 N N . SER A 1 169 ? 20.596 -15.226 8.907 1.00 96.31 169 SER A N 1
ATOM 1350 C CA . SER A 1 169 ? 19.724 -16.368 8.614 1.00 96.31 169 SER A CA 1
ATOM 1351 C C . SER A 1 169 ? 18.585 -15.964 7.675 1.00 96.31 169 SER A C 1
ATOM 1353 O O . SER A 1 169 ? 18.246 -14.784 7.550 1.00 96.31 169 SER A O 1
ATOM 1355 N N . LYS A 1 170 ? 17.959 -16.942 7.009 1.00 95.25 170 LYS A N 1
ATOM 1356 C CA . LYS A 1 170 ? 16.804 -16.670 6.139 1.00 95.25 170 LYS A CA 1
ATOM 1357 C C . LYS A 1 170 ? 15.683 -16.006 6.931 1.00 95.25 170 LYS A C 1
ATOM 1359 O O . LYS A 1 170 ? 15.098 -15.030 6.478 1.00 95.25 170 LYS A O 1
ATOM 1364 N N . GLU A 1 171 ? 15.414 -16.508 8.126 1.00 96.38 171 GLU A N 1
ATOM 1365 C CA . GLU A 1 171 ? 14.373 -16.013 9.020 1.00 96.38 171 GLU A CA 1
ATOM 1366 C C . GLU A 1 171 ? 14.597 -14.538 9.357 1.00 96.38 171 GLU A C 1
ATOM 1368 O O . GLU A 1 171 ? 13.662 -13.740 9.283 1.00 96.38 171 GLU A O 1
ATOM 1373 N N . GLU A 1 172 ? 15.843 -14.167 9.653 1.00 97.19 172 GLU A N 1
ATOM 1374 C CA . GLU A 1 172 ? 16.218 -12.793 9.965 1.00 97.19 172 GLU A CA 1
ATOM 1375 C C . GLU A 1 172 ? 16.135 -11.879 8.735 1.00 97.19 172 GLU A C 1
ATOM 1377 O O . GLU A 1 172 ? 15.598 -10.778 8.836 1.00 97.19 172 GLU A O 1
ATOM 1382 N N . VAL A 1 173 ? 16.576 -12.340 7.556 1.00 98.25 173 VAL A N 1
ATOM 1383 C CA . VAL A 1 173 ? 16.428 -11.588 6.295 1.00 98.25 173 VAL A CA 1
ATOM 1384 C C . VAL A 1 173 ? 14.959 -11.267 6.025 1.00 98.25 173 VAL A C 1
ATOM 1386 O O . VAL A 1 173 ? 14.624 -10.118 5.745 1.00 98.25 173 VAL A O 1
ATOM 1389 N N . PHE A 1 174 ? 14.072 -12.256 6.145 1.00 98.44 174 PHE A N 1
ATOM 1390 C CA . PHE A 1 174 ? 12.639 -12.062 5.924 1.00 98.44 174 PHE A CA 1
ATOM 1391 C C . PHE A 1 174 ? 12.016 -11.102 6.940 1.00 98.44 174 PHE A C 1
ATOM 1393 O O . PHE A 1 174 ? 11.246 -10.230 6.545 1.00 98.44 174 PHE A O 1
ATOM 1400 N N . LYS A 1 175 ? 12.387 -11.216 8.220 1.00 97.75 175 LYS A N 1
ATOM 1401 C CA . LYS A 1 175 ? 11.920 -10.305 9.271 1.00 97.75 175 LYS A CA 1
ATOM 1402 C C . LYS A 1 175 ? 12.343 -8.858 8.995 1.00 97.75 175 LYS A C 1
ATOM 1404 O O . LYS A 1 175 ? 11.508 -7.960 8.997 1.00 97.75 175 LYS A O 1
ATOM 1409 N N . LEU A 1 176 ? 13.624 -8.627 8.702 1.00 98.25 176 LEU A N 1
ATOM 1410 C CA . LEU A 1 176 ? 14.142 -7.285 8.406 1.00 98.25 176 LEU A CA 1
ATOM 1411 C C . LEU A 1 176 ? 13.540 -6.707 7.121 1.00 98.25 176 LEU A C 1
ATOM 1413 O O . LEU A 1 176 ? 13.300 -5.501 7.022 1.00 98.25 176 LEU A O 1
ATOM 1417 N N . TYR A 1 177 ? 13.290 -7.560 6.126 1.00 98.62 177 TYR A N 1
ATOM 1418 C CA . TYR A 1 177 ? 12.624 -7.145 4.900 1.00 98.62 177 TYR A CA 1
ATOM 1419 C C . TYR A 1 177 ? 11.176 -6.730 5.175 1.00 98.62 177 TYR A C 1
ATOM 1421 O O . TYR A 1 177 ? 10.742 -5.688 4.689 1.00 98.62 177 TYR A O 1
ATOM 1429 N N . GLU A 1 178 ? 10.442 -7.503 5.978 1.00 98.00 178 GLU A N 1
ATOM 1430 C CA . GLU A 1 178 ? 9.072 -7.191 6.389 1.00 98.00 178 GLU A CA 1
ATOM 1431 C C . GLU A 1 178 ? 8.993 -5.840 7.113 1.00 98.00 178 GLU A C 1
ATOM 1433 O O . GLU A 1 178 ? 8.222 -4.974 6.704 1.00 98.00 178 GLU A O 1
ATOM 1438 N N . GLU A 1 179 ? 9.848 -5.602 8.111 1.00 97.69 179 GLU A N 1
ATOM 1439 C CA . GLU A 1 179 ? 9.930 -4.319 8.829 1.00 97.69 179 GLU A CA 1
ATOM 1440 C C . GLU A 1 179 ? 10.216 -3.144 7.870 1.00 97.69 179 GLU A C 1
ATOM 1442 O O . GLU A 1 179 ? 9.601 -2.072 7.946 1.00 97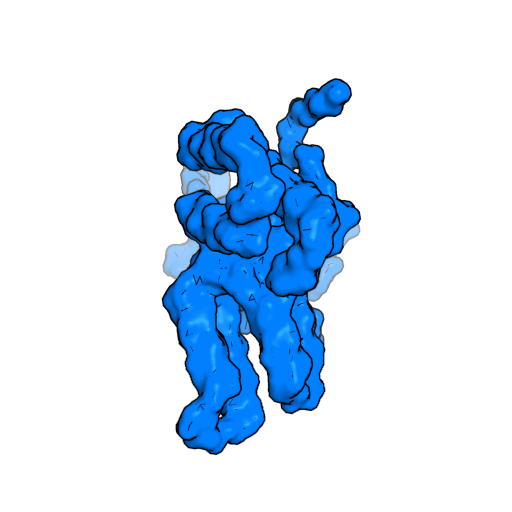.69 179 GLU A O 1
ATOM 1447 N N . GLY A 1 180 ? 11.120 -3.349 6.907 1.00 98.31 180 GLY A N 1
ATOM 1448 C CA . GLY A 1 180 ? 11.411 -2.370 5.862 1.00 98.31 180 GLY A CA 1
ATOM 1449 C C . GLY A 1 180 ? 10.222 -2.109 4.931 1.00 98.31 180 GLY A C 1
ATOM 1450 O O . GLY A 1 180 ? 9.976 -0.959 4.559 1.00 98.31 180 GLY A O 1
ATOM 1451 N N . LEU A 1 181 ? 9.469 -3.152 4.572 1.00 98.44 181 LEU A N 1
ATOM 1452 C CA . LEU A 1 181 ? 8.303 -3.080 3.691 1.00 98.44 181 LEU A CA 1
ATOM 1453 C C . LEU A 1 181 ? 7.134 -2.360 4.376 1.00 98.44 181 LEU A C 1
ATOM 1455 O O . LEU A 1 181 ? 6.478 -1.515 3.766 1.00 98.44 181 LEU A O 1
ATOM 1459 N N . GLN A 1 182 ? 6.923 -2.621 5.666 1.00 96.81 182 GLN A N 1
ATOM 1460 C CA . GLN A 1 182 ? 5.948 -1.911 6.493 1.00 96.81 182 GLN A CA 1
ATOM 1461 C C . GLN A 1 182 ? 6.263 -0.409 6.550 1.00 96.81 182 GLN A C 1
ATOM 1463 O O . GLN A 1 182 ? 5.384 0.425 6.321 1.00 96.81 182 GLN A O 1
ATOM 1468 N N . GLY A 1 183 ? 7.533 -0.052 6.774 1.00 97.31 183 GLY A N 1
ATOM 1469 C CA . GLY A 1 183 ? 7.985 1.340 6.751 1.00 97.31 183 GLY A CA 1
ATOM 1470 C C . GLY A 1 183 ? 7.851 2.003 5.374 1.00 97.31 183 GLY A C 1
ATOM 1471 O O . GLY A 1 183 ? 7.483 3.177 5.286 1.00 97.31 183 GLY A O 1
ATOM 1472 N N . LEU A 1 184 ? 8.092 1.252 4.295 1.00 98.19 184 LEU A N 1
ATOM 1473 C CA . LEU A 1 184 ? 7.919 1.715 2.918 1.00 98.19 184 LEU A CA 1
ATOM 1474 C C . LEU A 1 184 ? 6.460 2.088 2.620 1.00 98.19 184 LEU A C 1
ATOM 1476 O O . LEU A 1 184 ? 6.208 3.150 2.056 1.00 98.19 184 LEU A O 1
ATOM 1480 N N . LEU A 1 185 ? 5.514 1.226 3.003 1.00 97.25 185 LEU A N 1
ATOM 1481 C CA . LEU A 1 185 ? 4.085 1.351 2.692 1.00 97.25 185 LEU A CA 1
ATOM 1482 C C . LEU A 1 185 ? 3.300 2.184 3.718 1.00 97.25 185 LEU A C 1
ATOM 1484 O O . LEU A 1 185 ? 2.080 2.302 3.611 1.00 97.25 185 LEU A O 1
ATOM 1488 N N . ALA A 1 186 ? 3.973 2.773 4.708 1.00 95.12 186 ALA A N 1
ATOM 1489 C CA . ALA A 1 186 ? 3.333 3.556 5.764 1.00 95.12 186 ALA A CA 1
ATOM 1490 C C . ALA A 1 186 ? 2.662 4.848 5.260 1.00 95.12 186 ALA A C 1
ATOM 1492 O O . ALA A 1 186 ? 1.789 5.396 5.935 1.00 95.12 186 ALA A O 1
ATOM 1493 N N . ARG A 1 187 ? 3.083 5.376 4.103 1.00 93.50 187 ARG A N 1
ATOM 1494 C CA . ARG A 1 187 ? 2.531 6.597 3.495 1.00 93.50 187 ARG A CA 1
ATOM 1495 C C . ARG A 1 187 ? 2.419 6.442 1.982 1.00 93.50 187 ARG A C 1
ATOM 1497 O O . ARG A 1 187 ? 3.249 5.785 1.363 1.00 93.50 187 ARG A O 1
ATOM 1504 N N . SER A 1 188 ? 1.423 7.093 1.385 1.00 94.19 188 SER A N 1
ATOM 1505 C CA . SER A 1 188 ? 1.287 7.178 -0.072 1.00 94.19 188 SER A CA 1
ATOM 1506 C C . SER A 1 188 ? 2.472 7.917 -0.714 1.00 94.19 188 SER A C 1
ATOM 1508 O O . SER A 1 188 ? 3.041 8.826 -0.093 1.00 94.19 188 SER A O 1
ATOM 1510 N N . PRO A 1 189 ? 2.836 7.575 -1.963 1.00 95.12 189 PRO A N 1
ATOM 1511 C CA . PRO A 1 189 ? 3.911 8.251 -2.673 1.00 95.12 189 PRO A CA 1
ATOM 1512 C C . PRO A 1 189 ? 3.580 9.730 -2.908 1.00 95.12 189 PRO A C 1
ATOM 1514 O O . PRO A 1 189 ? 2.434 10.120 -3.141 1.00 95.12 189 PRO A O 1
ATOM 1517 N N . ARG A 1 190 ? 4.611 10.579 -2.872 1.00 94.88 190 ARG A N 1
ATOM 1518 C CA . ARG A 1 190 ? 4.480 11.996 -3.245 1.00 94.88 190 ARG A CA 1
ATOM 1519 C C . ARG A 1 190 ? 4.423 12.126 -4.764 1.00 94.88 190 ARG A C 1
ATOM 1521 O O . ARG A 1 190 ? 5.135 11.411 -5.468 1.00 94.88 190 ARG A O 1
ATOM 1528 N N . TYR A 1 191 ? 3.690 13.119 -5.265 1.00 94.56 191 TYR A N 1
ATOM 1529 C CA . TYR A 1 191 ? 3.618 13.392 -6.707 1.00 94.56 191 TYR A CA 1
ATOM 1530 C C . TYR A 1 191 ? 5.006 13.638 -7.331 1.00 94.56 191 TYR A C 1
ATOM 1532 O O . TYR A 1 191 ? 5.298 13.140 -8.415 1.00 94.56 191 TYR A O 1
ATOM 1540 N N . THR A 1 192 ? 5.914 14.312 -6.615 1.00 96.69 192 THR A N 1
ATOM 1541 C CA . THR A 1 192 ? 7.305 14.511 -7.059 1.00 96.69 192 THR A CA 1
ATOM 1542 C C . THR A 1 192 ? 8.097 13.209 -7.136 1.00 96.69 192 THR A C 1
ATOM 1544 O O . THR A 1 192 ? 8.906 13.039 -8.045 1.00 96.69 192 THR A O 1
ATOM 1547 N N . SER A 1 193 ? 7.851 12.259 -6.229 1.00 97.38 193 SER A N 1
ATOM 1548 C CA . SER A 1 193 ? 8.467 10.932 -6.302 1.00 97.38 193 SER A CA 1
ATOM 1549 C C . SER A 1 193 ? 7.981 10.165 -7.535 1.00 97.38 193 SER A C 1
ATOM 1551 O O . SER A 1 193 ? 8.801 9.578 -8.235 1.00 97.38 193 SER A O 1
ATOM 1553 N N . ASN A 1 194 ? 6.682 10.226 -7.844 1.00 97.31 194 ASN A N 1
ATOM 1554 C CA . ASN A 1 194 ? 6.125 9.633 -9.063 1.00 97.31 194 ASN A CA 1
ATOM 1555 C C . ASN A 1 194 ? 6.757 10.233 -10.326 1.00 97.31 194 ASN A C 1
ATOM 1557 O O . ASN A 1 194 ? 7.163 9.489 -11.213 1.00 97.31 194 ASN A O 1
ATOM 1561 N N . ILE A 1 195 ? 6.919 11.561 -10.383 1.00 98.31 195 ILE A N 1
ATOM 1562 C CA . ILE A 1 195 ? 7.615 12.243 -11.488 1.00 98.31 195 ILE A CA 1
ATOM 1563 C C . ILE A 1 195 ? 9.041 11.711 -11.649 1.00 98.31 195 ILE A C 1
ATOM 1565 O O . ILE A 1 195 ? 9.448 11.377 -12.758 1.00 98.31 195 ILE A O 1
ATOM 1569 N N . ASN A 1 196 ? 9.793 11.576 -10.553 1.00 98.25 196 ASN A N 1
ATOM 1570 C CA . ASN A 1 196 ? 11.157 11.046 -10.607 1.00 98.25 196 ASN A CA 1
ATOM 1571 C C . ASN A 1 196 ? 11.198 9.620 -11.178 1.00 98.25 196 ASN A C 1
ATOM 1573 O O . ASN A 1 196 ? 12.119 9.275 -11.918 1.00 98.25 196 ASN A O 1
ATOM 1577 N N . VAL A 1 197 ? 10.200 8.795 -10.855 1.00 98.38 197 VAL A N 1
ATOM 1578 C CA . VAL A 1 197 ? 10.085 7.429 -11.382 1.00 98.38 197 VAL A CA 1
ATOM 1579 C C . VAL A 1 197 ? 9.743 7.438 -12.868 1.00 98.38 197 VAL A C 1
ATOM 1581 O O . VAL A 1 197 ? 10.389 6.719 -13.624 1.00 98.38 197 VAL A O 1
ATOM 1584 N N . LEU A 1 198 ? 8.804 8.283 -13.302 1.00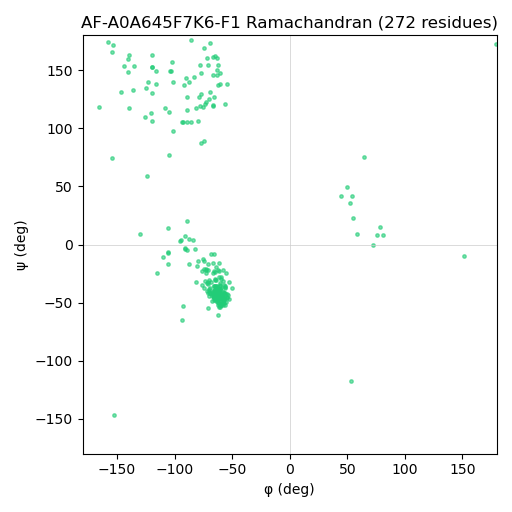 98.62 198 LEU A N 1
ATOM 1585 C CA . LEU A 1 198 ? 8.451 8.448 -14.716 1.00 98.62 198 LEU A CA 1
ATOM 1586 C C . LEU A 1 198 ? 9.655 8.908 -15.546 1.00 98.62 198 LEU A C 1
ATOM 1588 O O . LEU A 1 198 ? 9.939 8.327 -16.588 1.00 98.62 198 LEU A O 1
ATOM 1592 N N . MET A 1 199 ? 10.411 9.892 -15.050 1.00 98.44 199 MET A N 1
ATOM 1593 C CA . MET A 1 199 ? 11.642 10.367 -15.690 1.00 98.44 199 MET A CA 1
ATOM 1594 C C . MET A 1 199 ? 12.703 9.265 -15.766 1.00 98.44 199 MET A C 1
ATOM 1596 O O . MET A 1 199 ? 13.353 9.102 -16.798 1.00 98.44 199 MET A O 1
ATOM 1600 N N . LYS A 1 200 ? 12.858 8.470 -14.698 1.00 98.19 200 LYS A N 1
ATOM 1601 C CA . LYS A 1 200 ? 13.768 7.320 -14.699 1.00 98.19 200 LYS A CA 1
ATOM 1602 C C . LYS A 1 200 ? 13.344 6.261 -15.712 1.00 98.19 200 LYS A C 1
ATOM 1604 O O . LYS A 1 200 ? 14.202 5.754 -16.423 1.00 98.19 200 LYS A O 1
ATOM 1609 N N . ALA A 1 201 ? 12.055 5.934 -15.775 1.00 98.12 201 ALA A N 1
ATOM 1610 C CA . ALA A 1 201 ? 11.510 4.983 -16.737 1.00 98.12 201 ALA A CA 1
ATOM 1611 C C . ALA A 1 201 ? 11.696 5.478 -18.180 1.00 98.12 201 ALA A C 1
ATOM 1613 O O . ALA A 1 201 ? 12.167 4.719 -19.018 1.00 98.12 201 ALA A O 1
ATOM 1614 N N . MET A 1 202 ? 11.438 6.765 -18.445 1.00 97.88 202 MET A N 1
ATOM 1615 C CA . MET A 1 202 ? 11.691 7.387 -19.751 1.00 97.88 202 MET A CA 1
ATOM 1616 C C . MET A 1 202 ? 13.150 7.232 -20.191 1.00 97.88 202 MET A C 1
ATOM 1618 O O . MET A 1 202 ? 13.418 7.009 -21.367 1.00 97.88 202 MET A O 1
ATOM 1622 N N . GLY A 1 203 ? 14.099 7.309 -19.254 1.00 97.44 203 GLY A N 1
ATOM 1623 C CA . GLY A 1 203 ? 15.524 7.158 -19.544 1.00 97.44 203 GLY A CA 1
ATOM 1624 C C . GLY A 1 203 ? 15.913 5.831 -20.207 1.00 97.44 203 GLY A C 1
ATOM 1625 O O . GLY A 1 203 ? 16.936 5.800 -20.879 1.00 97.44 203 GLY A O 1
ATOM 1626 N N . PHE A 1 204 ? 15.111 4.767 -20.076 1.00 97.19 204 PHE A N 1
ATOM 1627 C CA . PHE A 1 204 ? 15.396 3.468 -20.706 1.00 97.19 204 PHE A CA 1
ATOM 1628 C C . PHE A 1 204 ? 15.180 3.459 -22.220 1.00 97.19 204 PHE A C 1
ATOM 1630 O O . PHE A 1 204 ? 15.792 2.646 -22.897 1.00 97.19 204 PHE A O 1
ATOM 1637 N N . PHE A 1 205 ? 14.332 4.351 -22.734 1.00 96.81 205 PHE A N 1
ATOM 1638 C CA . PHE A 1 205 ? 13.967 4.403 -24.151 1.00 96.81 205 PHE A CA 1
ATOM 1639 C C . PHE A 1 205 ? 14.103 5.808 -24.753 1.00 96.81 205 PHE A C 1
ATOM 1641 O O . PHE A 1 205 ? 13.638 6.066 -25.861 1.00 96.81 205 PHE A O 1
ATOM 1648 N N . SER A 1 206 ? 14.695 6.754 -24.018 1.00 96.69 206 SER A N 1
ATOM 1649 C CA . SER A 1 206 ? 14.735 8.168 -24.417 1.00 96.69 206 SER A CA 1
ATOM 1650 C C . SER A 1 206 ? 15.534 8.448 -25.694 1.00 96.69 206 SER A C 1
ATOM 1652 O O . SER A 1 206 ? 15.285 9.455 -26.351 1.00 96.69 206 SER A O 1
ATOM 1654 N N . ASP A 1 207 ? 16.476 7.573 -26.031 1.00 96.94 207 ASP A N 1
ATOM 1655 C CA . ASP A 1 207 ? 17.289 7.562 -27.249 1.00 96.94 207 ASP A CA 1
ATOM 1656 C C . ASP A 1 207 ? 16.503 7.104 -28.489 1.00 96.94 207 ASP A C 1
ATOM 1658 O O . ASP A 1 207 ? 16.861 7.453 -29.610 1.00 96.94 207 ASP A O 1
ATOM 1662 N N . LYS A 1 208 ? 15.398 6.379 -28.285 1.00 97.06 208 LYS A N 1
ATOM 1663 C CA . LYS A 1 208 ? 14.488 5.892 -29.334 1.00 97.06 208 LYS A CA 1
ATOM 1664 C C . LYS A 1 208 ? 13.351 6.872 -29.644 1.00 97.06 208 LYS A C 1
ATOM 1666 O O . LYS A 1 208 ? 12.533 6.603 -30.521 1.00 97.06 208 LYS A O 1
ATOM 1671 N N . LEU A 1 209 ? 13.271 7.985 -28.912 1.00 97.69 209 LEU A N 1
ATOM 1672 C CA . LEU A 1 209 ? 12.243 9.011 -29.082 1.00 97.69 209 LEU A CA 1
ATOM 1673 C C . LEU A 1 209 ? 12.699 10.100 -30.053 1.00 97.69 209 LEU A C 1
ATOM 1675 O O . LEU A 1 209 ? 13.805 10.632 -29.947 1.00 97.69 209 LEU A O 1
ATOM 1679 N N . SER A 1 210 ? 11.795 10.525 -30.932 1.00 98.00 210 SER A N 1
ATOM 1680 C CA . SER A 1 210 ? 11.947 11.780 -31.664 1.00 98.00 210 SER A CA 1
ATOM 1681 C C . SER A 1 210 ? 11.907 12.986 -30.717 1.00 98.00 210 SER A C 1
ATOM 1683 O O . SER A 1 210 ? 11.398 12.925 -29.592 1.00 98.00 210 SER A O 1
ATOM 1685 N N . HIS A 1 211 ? 12.398 14.131 -31.199 1.00 97.75 211 HIS A N 1
ATOM 1686 C CA . HIS A 1 211 ? 12.344 15.389 -30.453 1.00 97.75 211 HIS A CA 1
ATOM 1687 C C . HIS A 1 211 ? 10.910 15.748 -30.018 1.00 97.75 211 HIS A C 1
ATOM 1689 O O . HIS A 1 211 ? 10.688 16.116 -28.864 1.00 97.75 211 HIS A O 1
ATOM 1695 N N . ASN A 1 212 ? 9.933 15.562 -30.913 1.00 98.19 212 ASN A N 1
ATOM 1696 C CA . ASN A 1 212 ? 8.528 15.876 -30.650 1.00 98.19 212 ASN A CA 1
ATOM 1697 C C . ASN A 1 212 ? 7.903 14.927 -29.618 1.00 98.19 212 ASN A C 1
ATOM 1699 O O . ASN A 1 212 ? 7.196 15.384 -28.723 1.00 98.19 212 ASN A O 1
ATOM 1703 N N . GLU A 1 213 ? 8.191 13.623 -29.690 1.00 98.06 213 GLU A N 1
ATOM 1704 C CA . GLU A 1 213 ? 7.705 12.653 -28.697 1.00 98.06 213 GLU A CA 1
ATOM 1705 C C . GLU A 1 213 ? 8.278 12.948 -27.310 1.00 98.06 213 GLU A C 1
ATOM 1707 O O . GLU A 1 213 ? 7.541 12.979 -26.324 1.00 98.06 213 GLU A O 1
ATOM 1712 N N . LYS A 1 214 ? 9.582 13.237 -27.226 1.00 98.06 214 LYS A N 1
ATOM 1713 C CA . LYS A 1 214 ? 10.225 13.610 -25.962 1.00 98.06 214 LYS A CA 1
ATOM 1714 C C . LYS A 1 214 ? 9.627 14.895 -25.388 1.00 98.06 214 LYS A C 1
ATOM 1716 O O . LYS A 1 214 ? 9.334 14.943 -24.195 1.00 98.06 214 LYS A O 1
ATOM 1721 N N . GLY A 1 215 ? 9.402 15.908 -26.228 1.00 98.31 215 GLY A N 1
ATOM 1722 C CA . GLY A 1 215 ? 8.731 17.149 -25.838 1.00 98.31 215 GLY A CA 1
ATOM 1723 C C . GLY A 1 215 ? 7.325 16.902 -25.284 1.00 98.31 215 GLY A C 1
ATOM 1724 O O . GLY A 1 215 ? 7.003 17.386 -24.202 1.00 98.31 215 GLY A O 1
ATOM 1725 N N . PHE A 1 216 ? 6.525 16.077 -25.964 1.00 98.44 216 PHE A N 1
ATOM 1726 C CA . PHE A 1 216 ? 5.176 15.714 -25.524 1.00 98.44 216 PHE A CA 1
ATOM 1727 C C . PHE A 1 216 ? 5.163 15.001 -24.162 1.00 98.44 216 PHE A C 1
ATOM 1729 O O . PHE A 1 216 ? 4.345 15.327 -23.298 1.00 98.44 216 PHE A O 1
ATOM 1736 N N . ILE A 1 217 ? 6.079 14.052 -23.935 1.00 98.44 217 ILE A N 1
ATOM 1737 C CA . ILE A 1 217 ? 6.189 13.349 -22.647 1.00 98.44 217 ILE A CA 1
ATOM 1738 C C . ILE A 1 217 ? 6.540 14.331 -21.524 1.00 98.44 217 ILE A C 1
ATOM 1740 O O . ILE A 1 217 ? 5.907 14.306 -20.467 1.00 98.44 217 ILE A O 1
ATOM 1744 N N . LEU A 1 218 ? 7.527 15.202 -21.747 1.00 98.44 218 LEU A N 1
ATOM 1745 C CA . LEU A 1 218 ? 7.971 16.175 -20.748 1.00 98.44 218 LEU A CA 1
ATOM 1746 C C . LEU A 1 218 ? 6.876 17.196 -20.412 1.00 98.44 218 LEU A C 1
ATOM 1748 O O . LEU A 1 218 ? 6.634 17.445 -19.233 1.00 98.44 218 LEU A O 1
ATOM 1752 N N . ASP A 1 219 ? 6.169 17.718 -21.416 1.00 98.44 219 ASP A N 1
ATOM 1753 C CA . ASP A 1 219 ? 5.011 18.601 -21.223 1.00 98.44 219 ASP A CA 1
ATOM 1754 C C . ASP A 1 219 ? 3.882 17.900 -20.449 1.00 98.44 219 ASP A C 1
ATOM 1756 O O . ASP A 1 219 ? 3.296 18.464 -19.525 1.00 98.44 219 ASP A O 1
ATOM 1760 N N . THR A 1 220 ? 3.622 16.625 -20.749 1.00 98.50 220 THR A N 1
ATOM 1761 C CA . THR A 1 220 ? 2.637 15.824 -20.008 1.00 98.50 220 THR A CA 1
ATOM 1762 C C . THR A 1 220 ? 3.039 15.662 -18.537 1.00 98.50 220 THR A C 1
ATOM 1764 O O . THR A 1 220 ? 2.211 15.819 -17.639 1.00 98.50 220 THR A O 1
ATOM 1767 N N . ILE A 1 221 ? 4.314 15.386 -18.255 1.00 98.38 221 ILE A N 1
ATOM 1768 C CA . ILE A 1 221 ? 4.828 15.309 -16.880 1.00 98.38 221 ILE A CA 1
ATOM 1769 C C . ILE A 1 221 ? 4.705 16.666 -16.171 1.00 98.38 221 ILE A C 1
ATOM 1771 O O . ILE A 1 221 ? 4.360 16.700 -14.987 1.00 98.38 221 ILE A O 1
ATOM 1775 N N . GLU A 1 222 ? 4.935 17.774 -16.877 1.00 98.25 222 GLU A N 1
ATOM 1776 C CA . GLU A 1 222 ? 4.790 19.119 -16.318 1.00 98.25 222 GLU A CA 1
ATOM 1777 C C . GLU A 1 222 ? 3.334 19.437 -15.966 1.00 98.25 222 GLU A C 1
ATOM 1779 O O . GLU A 1 222 ? 3.056 19.849 -14.843 1.00 98.25 222 GLU A O 1
ATOM 1784 N N . LYS A 1 223 ? 2.383 19.121 -16.852 1.00 97.94 223 LYS A N 1
ATOM 1785 C CA . LYS A 1 223 ? 0.941 19.252 -16.575 1.00 97.94 223 LYS A CA 1
ATOM 1786 C C . LYS A 1 223 ? 0.506 18.456 -15.344 1.00 97.94 223 LYS A C 1
ATOM 1788 O O . LYS A 1 223 ? -0.389 18.880 -14.613 1.00 97.94 223 LYS A O 1
ATOM 1793 N N . TYR A 1 224 ? 1.110 17.292 -15.097 1.00 96.75 224 TYR A N 1
ATOM 1794 C CA . TYR A 1 224 ? 0.868 16.541 -13.863 1.00 96.75 224 TYR A CA 1
ATOM 1795 C C . TYR A 1 224 ? 1.490 17.235 -12.646 1.00 96.75 224 TYR A C 1
ATOM 1797 O O . TYR A 1 224 ? 0.847 17.324 -11.599 1.00 96.75 224 TYR A O 1
ATOM 1805 N N . ARG A 1 225 ? 2.713 17.768 -12.775 1.00 96.75 225 ARG A N 1
ATOM 1806 C CA . ARG A 1 225 ? 3.394 18.523 -11.712 1.00 96.75 225 ARG A CA 1
ATOM 1807 C C . ARG A 1 225 ? 2.576 19.731 -11.254 1.00 96.75 225 ARG A C 1
ATOM 1809 O O . ARG A 1 225 ? 2.492 19.967 -10.052 1.00 96.75 225 ARG A O 1
ATOM 1816 N N . THR A 1 226 ? 1.962 20.451 -12.188 1.00 96.56 226 THR A N 1
ATOM 1817 C CA . THR A 1 226 ? 1.107 21.618 -11.924 1.00 96.56 226 THR A CA 1
ATOM 1818 C C . THR A 1 226 ? -0.328 21.248 -11.533 1.00 96.56 226 THR A C 1
ATOM 1820 O O . THR A 1 226 ? -1.116 22.126 -11.188 1.00 96.56 226 THR A O 1
ATOM 1823 N N . GLY A 1 227 ? -0.684 19.958 -11.546 1.00 92.69 227 GLY A N 1
ATOM 1824 C CA . GLY A 1 227 ? -2.003 19.464 -11.144 1.00 92.69 227 GLY A CA 1
ATOM 1825 C C . GLY A 1 227 ? -3.106 19.643 -12.193 1.00 92.69 227 GLY A C 1
ATOM 1826 O O . GLY A 1 227 ? -4.279 19.502 -11.858 1.00 92.69 227 GLY A O 1
ATOM 1827 N N . ASN A 1 228 ? -2.758 19.931 -13.450 1.00 93.88 228 ASN A N 1
ATOM 1828 C CA . ASN A 1 228 ? -3.723 20.090 -14.541 1.00 93.88 228 ASN A CA 1
ATOM 1829 C C . ASN A 1 228 ? -4.275 18.757 -15.067 1.00 93.88 228 ASN A C 1
ATOM 1831 O O . ASN A 1 228 ? -5.351 18.740 -15.660 1.00 93.88 228 ASN A O 1
ATOM 1835 N N . ILE A 1 229 ? -3.554 17.651 -14.865 1.00 93.12 229 ILE A N 1
ATOM 1836 C CA . ILE A 1 229 ? -3.969 16.304 -15.283 1.00 93.12 229 ILE A CA 1
ATOM 1837 C C . ILE A 1 229 ? -3.716 15.280 -14.164 1.00 93.12 229 ILE A C 1
ATOM 1839 O O . ILE A 1 229 ? -2.821 15.483 -13.337 1.00 93.12 229 ILE A O 1
ATOM 1843 N N . PRO A 1 230 ? -4.476 14.170 -14.111 1.00 91.75 230 PRO A N 1
ATOM 1844 C CA . PRO A 1 230 ? -4.239 13.108 -13.137 1.00 91.75 230 PRO A CA 1
ATOM 1845 C C . PRO A 1 230 ? -2.972 12.307 -13.465 1.00 91.75 230 PRO A C 1
ATOM 1847 O O . PRO A 1 230 ? -2.507 12.286 -14.602 1.00 91.75 230 PRO A O 1
ATOM 1850 N N . PHE A 1 231 ? -2.442 11.593 -12.466 1.00 93.00 231 PHE A N 1
ATOM 1851 C CA . PHE A 1 231 ? -1.226 10.774 -12.592 1.00 93.00 231 PHE A CA 1
ATOM 1852 C C . PHE A 1 231 ? -1.334 9.666 -13.652 1.00 93.00 231 PHE A C 1
ATOM 1854 O O . PHE A 1 231 ? -0.335 9.313 -14.278 1.00 93.00 231 PHE A O 1
ATOM 1861 N N . SER A 1 232 ? -2.540 9.143 -13.887 1.00 91.94 232 SER A N 1
ATOM 1862 C CA . SER A 1 232 ? -2.781 8.111 -14.896 1.00 91.94 232 SER A CA 1
ATOM 1863 C C . SER A 1 232 ? -2.317 8.542 -16.289 1.00 91.94 232 SER A C 1
ATOM 1865 O O . SER A 1 232 ? -1.769 7.723 -17.018 1.00 91.94 232 SER A O 1
ATOM 1867 N N . VAL A 1 233 ? -2.450 9.821 -16.653 1.00 95.62 233 VAL A N 1
ATOM 1868 C CA . VAL A 1 233 ? -2.078 10.307 -17.989 1.00 95.62 233 VAL A CA 1
ATOM 1869 C C . VAL A 1 233 ? -0.577 10.132 -18.267 1.00 95.62 233 VAL A C 1
ATOM 1871 O O . VAL A 1 233 ? -0.243 9.376 -19.182 1.00 95.62 233 VAL A O 1
ATOM 1874 N N . PRO A 1 234 ? 0.360 10.731 -17.500 1.00 97.56 234 PRO A N 1
ATOM 1875 C CA . PRO A 1 234 ? 1.781 10.494 -17.733 1.00 97.56 234 PRO A CA 1
ATOM 1876 C C . PRO A 1 234 ? 2.186 9.031 -17.492 1.00 97.56 234 PRO A C 1
ATOM 1878 O O . PRO A 1 234 ? 3.086 8.543 -18.174 1.00 97.56 234 PRO A O 1
ATOM 1881 N N . LEU A 1 235 ? 1.519 8.302 -16.584 1.00 97.06 235 LEU A N 1
ATOM 1882 C CA . LEU A 1 235 ? 1.778 6.873 -16.374 1.00 97.06 235 LEU A CA 1
ATOM 1883 C C . LEU A 1 235 ? 1.523 6.060 -17.650 1.00 97.06 235 LEU A C 1
ATOM 1885 O O . LEU A 1 235 ? 2.390 5.292 -18.065 1.00 97.06 235 LEU A O 1
ATOM 1889 N N . TYR A 1 236 ? 0.367 6.249 -18.293 1.00 96.38 236 TYR A N 1
ATOM 1890 C CA . TYR A 1 236 ? 0.009 5.536 -19.519 1.00 96.38 236 TYR A CA 1
ATOM 1891 C C . TYR A 1 236 ? 0.821 5.996 -20.731 1.00 96.38 236 TYR A C 1
ATOM 1893 O O . TYR A 1 236 ? 1.155 5.166 -21.572 1.00 96.38 236 TYR A O 1
ATOM 1901 N N . VAL A 1 237 ? 1.222 7.270 -20.795 1.00 98.19 237 VAL A N 1
ATOM 1902 C CA . VAL A 1 237 ? 2.156 7.751 -21.826 1.00 98.19 237 VAL A CA 1
ATOM 1903 C C . VAL A 1 237 ? 3.500 7.019 -21.728 1.00 98.19 237 VAL A C 1
ATOM 1905 O O . VAL A 1 237 ? 4.005 6.522 -22.736 1.00 98.19 237 VAL A O 1
ATOM 1908 N N . ILE A 1 238 ? 4.066 6.878 -20.525 1.00 98.44 238 ILE A N 1
ATOM 1909 C CA . ILE A 1 238 ? 5.300 6.101 -20.330 1.00 98.44 238 ILE A CA 1
ATOM 1910 C C . ILE A 1 238 ? 5.058 4.615 -20.620 1.00 98.44 238 ILE A C 1
ATOM 1912 O O . ILE A 1 238 ? 5.815 4.017 -21.381 1.00 98.44 238 ILE A O 1
ATOM 1916 N N . LYS A 1 239 ? 3.984 4.025 -20.081 1.00 97.50 239 LYS A N 1
ATOM 1917 C CA . LYS A 1 239 ? 3.634 2.608 -20.279 1.00 97.50 239 LYS A CA 1
ATOM 1918 C C . LYS A 1 239 ? 3.464 2.250 -21.758 1.00 97.50 239 LYS A C 1
ATOM 1920 O O . LYS A 1 239 ? 3.948 1.212 -22.192 1.00 97.50 239 LYS A O 1
ATOM 1925 N N . SER A 1 240 ? 2.839 3.122 -22.548 1.00 97.69 240 SER A N 1
ATOM 1926 C CA . SER A 1 240 ? 2.685 2.925 -23.993 1.00 97.69 240 SER A CA 1
ATOM 1927 C C . SER A 1 240 ? 4.035 2.827 -24.704 1.00 97.69 240 SER A C 1
ATOM 1929 O O . SER A 1 240 ? 4.177 2.025 -25.622 1.00 97.69 240 SER A O 1
ATOM 1931 N N . ASN A 1 241 ? 5.026 3.620 -24.289 1.00 98.00 241 ASN A N 1
ATOM 1932 C CA . ASN A 1 241 ? 6.370 3.569 -24.862 1.00 98.00 241 ASN A CA 1
ATOM 1933 C C . ASN A 1 241 ? 7.145 2.330 -24.395 1.00 98.00 241 ASN A C 1
ATOM 1935 O O . ASN A 1 241 ? 7.819 1.704 -25.206 1.00 98.00 241 ASN A O 1
ATOM 1939 N N . VAL A 1 242 ? 6.983 1.922 -23.130 1.00 97.81 242 VAL A N 1
ATOM 1940 C CA . VAL A 1 242 ? 7.525 0.651 -22.614 1.00 97.81 242 VAL A CA 1
ATOM 1941 C C . VAL A 1 242 ? 7.058 -0.531 -23.466 1.00 97.81 242 VAL A C 1
ATOM 1943 O O . VAL A 1 242 ? 7.877 -1.357 -23.860 1.00 97.81 242 VAL A O 1
ATOM 1946 N N . VAL A 1 243 ? 5.763 -0.577 -23.800 1.00 97.31 243 VAL A N 1
ATOM 1947 C CA . VAL A 1 243 ? 5.191 -1.612 -24.675 1.00 97.31 243 VAL A CA 1
ATOM 1948 C C . VAL A 1 243 ? 5.714 -1.476 -26.106 1.00 97.31 243 VAL A C 1
ATOM 1950 O O . VAL A 1 243 ? 6.188 -2.455 -26.674 1.00 97.31 243 VAL A O 1
ATOM 1953 N N . ARG A 1 244 ? 5.679 -0.267 -26.685 1.00 97.62 244 ARG A N 1
ATOM 1954 C CA . ARG A 1 244 ? 6.119 -0.015 -28.069 1.00 97.62 244 ARG A CA 1
ATOM 1955 C C . ARG A 1 244 ? 7.561 -0.448 -28.321 1.00 97.62 244 ARG A C 1
ATOM 1957 O O . ARG A 1 244 ? 7.852 -0.990 -29.381 1.00 97.62 244 ARG A O 1
ATOM 1964 N N . PHE A 1 245 ? 8.457 -0.172 -27.379 1.00 97.06 245 PHE A N 1
ATOM 1965 C CA . PHE A 1 245 ? 9.881 -0.473 -27.516 1.00 97.06 245 PHE A CA 1
ATOM 1966 C C . PHE A 1 245 ? 10.282 -1.822 -26.912 1.00 97.06 245 PHE A C 1
ATOM 1968 O O . PHE A 1 245 ? 11.468 -2.145 -26.934 1.00 97.06 245 PHE A O 1
ATOM 1975 N N . ASN A 1 246 ? 9.314 -2.596 -26.406 1.00 95.88 246 ASN A N 1
ATOM 1976 C CA . ASN A 1 246 ? 9.529 -3.879 -25.742 1.00 95.88 246 ASN A CA 1
ATOM 1977 C C . ASN A 1 246 ? 10.619 -3.801 -24.656 1.00 95.88 246 ASN A C 1
ATOM 1979 O O . ASN A 1 246 ? 11.562 -4.591 -24.637 1.00 95.88 246 ASN A O 1
ATOM 1983 N N . GLU A 1 247 ? 10.526 -2.802 -23.772 1.00 96.25 247 GLU A N 1
ATOM 1984 C CA . GLU A 1 247 ? 11.535 -2.587 -22.731 1.00 96.25 247 GLU A CA 1
ATOM 1985 C C . GLU A 1 247 ? 11.406 -3.621 -21.608 1.00 96.25 247 GLU A C 1
ATOM 1987 O O . GLU A 1 247 ? 10.737 -3.385 -20.600 1.00 96.25 247 GLU A O 1
ATOM 1992 N N . GLU A 1 248 ? 12.087 -4.760 -21.757 1.00 93.12 248 GLU A N 1
ATOM 1993 C CA . GLU A 1 248 ? 12.040 -5.914 -20.841 1.00 93.12 248 GLU A CA 1
ATOM 1994 C C . GLU A 1 248 ? 12.248 -5.535 -19.370 1.00 93.12 248 GLU A C 1
ATOM 1996 O O . GLU A 1 248 ? 11.570 -6.037 -18.478 1.00 93.12 248 GLU A O 1
ATOM 2001 N N . ARG A 1 249 ? 13.134 -4.569 -19.096 1.00 92.19 249 ARG A N 1
ATOM 2002 C CA . ARG A 1 249 ? 13.413 -4.097 -17.726 1.00 92.19 249 ARG A CA 1
ATOM 2003 C C . ARG A 1 249 ? 12.234 -3.370 -17.070 1.00 92.19 249 ARG A C 1
ATOM 2005 O O . ARG A 1 249 ? 12.264 -3.142 -15.859 1.00 92.19 249 ARG A O 1
ATOM 2012 N N . LEU A 1 250 ? 11.245 -2.954 -17.857 1.00 96.56 250 LEU A N 1
ATOM 2013 C CA . LEU A 1 250 ? 10.101 -2.151 -17.436 1.00 96.56 250 LEU A CA 1
ATOM 2014 C C . LEU A 1 250 ? 8.761 -2.882 -17.577 1.00 96.56 250 LEU A C 1
ATOM 2016 O O . LEU A 1 250 ? 7.842 -2.534 -16.838 1.00 96.56 250 LEU A O 1
ATOM 2020 N N . LEU A 1 251 ? 8.647 -3.875 -18.466 1.00 94.44 251 LEU A N 1
ATOM 2021 C CA . LEU A 1 251 ? 7.398 -4.610 -18.718 1.00 94.44 251 LEU A CA 1
ATOM 2022 C C . LEU A 1 251 ? 6.813 -5.240 -17.445 1.00 94.44 251 LEU A C 1
ATOM 2024 O O . LEU A 1 251 ? 5.621 -5.085 -17.181 1.00 94.44 251 LEU A O 1
ATOM 2028 N N . ASP A 1 252 ? 7.666 -5.837 -16.613 1.00 93.19 252 ASP A N 1
ATOM 2029 C CA . ASP A 1 252 ? 7.250 -6.519 -15.380 1.00 93.19 252 ASP A CA 1
ATOM 2030 C C . ASP A 1 252 ? 7.238 -5.606 -14.142 1.00 93.19 252 ASP A C 1
ATOM 2032 O O . ASP A 1 252 ? 7.066 -6.073 -13.013 1.00 93.19 252 ASP A O 1
ATOM 2036 N N . GLN A 1 253 ? 7.455 -4.294 -14.310 1.00 97.94 253 GLN A N 1
ATOM 2037 C CA . GLN A 1 253 ? 7.456 -3.371 -13.176 1.00 97.94 253 GLN A CA 1
ATOM 2038 C C . GLN A 1 253 ? 6.030 -3.107 -12.689 1.00 97.94 253 GLN A C 1
ATOM 2040 O O . GLN A 1 253 ? 5.222 -2.473 -13.375 1.00 97.94 253 GLN A O 1
ATOM 2045 N N . SER A 1 254 ? 5.755 -3.473 -11.437 1.00 97.38 254 SER A N 1
ATOM 2046 C CA . SER A 1 254 ? 4.456 -3.246 -10.788 1.00 97.38 254 SER A CA 1
ATOM 2047 C C . SER A 1 254 ? 4.094 -1.764 -10.666 1.00 97.38 254 SER A C 1
ATOM 2049 O O . SER A 1 254 ? 2.932 -1.428 -10.497 1.00 97.38 254 SER A O 1
ATOM 2051 N N . PHE A 1 255 ? 5.048 -0.842 -10.833 1.00 97.69 255 PHE A N 1
ATOM 2052 C CA . PHE A 1 255 ? 4.757 0.592 -10.921 1.00 97.69 255 PHE A CA 1
ATOM 2053 C C . PHE A 1 255 ? 3.693 0.923 -11.984 1.00 97.69 255 PHE A C 1
ATOM 2055 O O . PHE A 1 255 ? 2.911 1.851 -11.793 1.00 97.69 255 PHE A O 1
ATOM 2062 N N . PHE A 1 256 ? 3.636 0.159 -13.081 1.00 96.31 256 PHE A N 1
ATOM 2063 C CA . PHE A 1 256 ? 2.655 0.355 -14.153 1.00 96.31 256 PHE A CA 1
ATOM 2064 C C . PHE A 1 256 ? 1.328 -0.381 -13.933 1.00 96.31 256 PHE A C 1
ATOM 2066 O O . PHE A 1 256 ? 0.353 -0.077 -14.625 1.00 96.31 256 PHE A O 1
ATOM 2073 N N . ASN A 1 257 ? 1.306 -1.358 -13.021 1.00 94.56 257 ASN A N 1
ATOM 2074 C CA . ASN A 1 257 ? 0.153 -2.186 -12.659 1.00 94.56 257 ASN A CA 1
ATOM 2075 C C . ASN A 1 257 ? 0.322 -2.700 -11.209 1.00 94.56 257 ASN A C 1
ATOM 2077 O O . ASN A 1 257 ? 0.683 -3.861 -11.015 1.00 94.56 257 ASN A O 1
ATOM 2081 N N . PRO A 1 258 ? 0.133 -1.852 -10.180 1.00 95.06 258 PRO A N 1
ATOM 2082 C CA . PRO A 1 258 ? 0.425 -2.239 -8.794 1.00 95.06 258 PRO A CA 1
ATOM 2083 C C . PRO A 1 258 ? -0.629 -3.176 -8.187 1.00 95.06 258 PRO A C 1
ATOM 2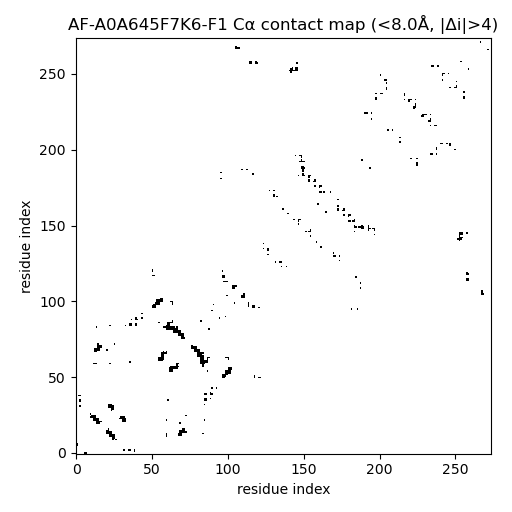085 O O . PRO A 1 258 ? -0.423 -3.734 -7.113 1.00 95.06 258 PRO A O 1
ATOM 2088 N N . TYR A 1 259 ? -1.765 -3.317 -8.864 1.00 94.81 259 TYR A N 1
ATOM 2089 C CA . TYR A 1 259 ? -2.883 -4.193 -8.542 1.00 94.81 259 TYR A CA 1
ATOM 2090 C C . TYR A 1 259 ? -3.641 -4.528 -9.851 1.00 94.81 259 TYR A C 1
ATOM 2092 O O . TYR A 1 259 ? -3.392 -3.871 -10.871 1.00 94.81 259 TYR A O 1
ATOM 2100 N N . PRO A 1 260 ? -4.531 -5.540 -9.859 1.00 93.44 260 PRO A N 1
ATOM 2101 C CA . PRO A 1 260 ? -5.292 -5.951 -11.043 1.00 93.44 260 PRO A CA 1
ATOM 2102 C C . PRO A 1 260 ? -6.071 -4.797 -11.687 1.00 93.44 260 PRO A C 1
ATOM 2104 O O . PRO A 1 260 ? -6.671 -3.974 -10.991 1.00 93.44 260 PRO A O 1
ATOM 2107 N N . GLN A 1 261 ? -6.067 -4.729 -13.022 1.00 86.31 261 GLN A N 1
ATOM 2108 C CA . GLN A 1 261 ? -6.659 -3.609 -13.766 1.00 86.31 261 GLN A CA 1
ATOM 2109 C C . GLN A 1 261 ? -8.181 -3.533 -13.615 1.00 86.31 261 GLN A C 1
ATOM 2111 O O . GLN A 1 261 ? -8.752 -2.453 -13.717 1.00 86.31 261 GLN A O 1
ATOM 2116 N N . GLU A 1 262 ? -8.829 -4.654 -13.314 1.00 88.00 262 GLU A N 1
ATOM 2117 C CA . GLU A 1 262 ? -10.268 -4.768 -13.085 1.00 88.00 262 GLU A CA 1
ATOM 2118 C C . GLU A 1 262 ? -10.729 -3.937 -11.878 1.00 88.00 262 GLU A C 1
ATOM 2120 O O . GLU A 1 262 ? -11.893 -3.558 -11.799 1.00 88.00 262 GLU A O 1
ATOM 2125 N N . LEU A 1 263 ? -9.813 -3.617 -10.956 1.00 87.25 263 LEU A N 1
ATOM 2126 C CA . LEU A 1 263 ? -10.072 -2.764 -9.792 1.00 87.25 263 LEU A CA 1
ATOM 2127 C C . LEU A 1 263 ? -9.839 -1.272 -10.078 1.00 87.25 263 LEU A C 1
ATOM 2129 O O . LEU A 1 263 ? -10.082 -0.427 -9.211 1.00 87.25 263 LEU A O 1
ATOM 2133 N N . VAL A 1 264 ? -9.351 -0.924 -11.274 1.00 81.31 264 VAL A N 1
ATOM 2134 C CA . VAL A 1 264 ? -9.192 0.469 -11.702 1.00 81.31 264 VAL A CA 1
ATOM 2135 C C . VAL A 1 264 ? -10.558 1.015 -12.100 1.00 81.31 264 VAL A C 1
ATOM 2137 O O . VAL A 1 264 ? -10.955 1.029 -13.262 1.00 81.31 264 VAL A O 1
ATOM 2140 N N . GLU A 1 265 ? -11.284 1.532 -11.118 1.00 68.50 265 GLU A N 1
ATOM 2141 C CA . GLU A 1 265 ? -12.531 2.241 -11.369 1.00 68.50 265 GLU A CA 1
ATOM 2142 C C . GLU A 1 265 ? -12.255 3.744 -11.499 1.00 68.50 265 GLU A C 1
ATOM 2144 O O . GLU A 1 265 ? -12.036 4.443 -10.516 1.00 68.50 265 GLU A O 1
ATOM 2149 N N . MET A 1 266 ? -12.296 4.307 -12.712 1.00 58.88 266 MET A N 1
ATOM 2150 C CA . MET A 1 266 ? -12.232 5.776 -12.879 1.00 58.88 266 MET A CA 1
ATOM 2151 C C . MET A 1 266 ? -13.480 6.498 -12.349 1.00 58.88 266 MET A C 1
ATOM 2153 O O . MET A 1 266 ? -13.521 7.726 -12.288 1.00 58.88 266 MET A O 1
ATOM 2157 N N . ARG A 1 267 ? -14.515 5.744 -11.972 1.00 55.81 267 ARG A N 1
ATOM 2158 C CA . ARG A 1 267 ? -15.763 6.276 -11.446 1.00 55.81 267 ARG A CA 1
ATOM 2159 C C . ARG A 1 267 ? -15.642 6.397 -9.936 1.00 55.81 267 ARG A C 1
ATOM 2161 O O . ARG A 1 267 ? -15.748 5.405 -9.234 1.00 55.81 267 ARG A O 1
ATOM 2168 N N . ASP A 1 268 ? -15.484 7.615 -9.437 1.00 44.12 268 ASP A N 1
ATOM 2169 C CA . ASP A 1 268 ? -15.914 7.910 -8.076 1.00 44.12 268 ASP A CA 1
ATOM 2170 C C . ASP A 1 268 ? -16.415 9.350 -7.932 1.00 44.12 268 ASP A C 1
ATOM 2172 O O . ASP A 1 268 ? -15.777 10.310 -8.357 1.00 44.12 268 ASP A O 1
ATOM 2176 N N . SER A 1 269 ? -17.590 9.489 -7.311 1.00 43.19 269 SER A N 1
ATOM 2177 C CA . SER A 1 269 ? -18.303 10.739 -6.989 1.00 43.19 269 SER A CA 1
ATOM 2178 C C . SER A 1 269 ? -18.801 11.613 -8.165 1.00 43.19 269 SER A C 1
ATOM 2180 O O . SER A 1 269 ? -18.328 12.712 -8.423 1.00 43.19 269 SER A O 1
ATOM 2182 N N . GLY A 1 270 ? -19.890 11.182 -8.812 1.00 40.84 270 GLY A N 1
ATOM 2183 C CA . GLY A 1 270 ? -20.923 12.116 -9.293 1.00 40.84 270 GLY A CA 1
ATOM 2184 C C . GLY A 1 270 ? -20.700 12.858 -10.614 1.00 40.84 270 GLY A C 1
ATOM 2185 O O . GLY A 1 270 ? -21.524 13.707 -10.947 1.00 40.84 270 GLY A O 1
ATOM 2186 N N . LYS A 1 271 ? -19.666 12.551 -11.400 1.00 40.25 271 LYS A N 1
ATOM 2187 C CA . LYS A 1 271 ? -19.582 13.037 -12.786 1.00 40.25 271 LYS A CA 1
ATOM 2188 C C . LYS A 1 271 ? -19.390 11.882 -13.754 1.00 40.25 271 LYS A C 1
ATOM 2190 O O . LYS A 1 271 ? -18.337 11.255 -13.797 1.00 40.25 271 LYS A O 1
ATOM 2195 N N . LEU A 1 272 ? -20.450 11.620 -14.518 1.00 34.84 272 LEU A N 1
ATOM 2196 C CA . LEU A 1 272 ? -20.363 10.914 -15.788 1.00 34.84 272 LEU A CA 1
ATOM 2197 C C . LEU A 1 272 ? -19.367 11.685 -16.660 1.00 34.84 272 LEU A C 1
ATOM 2199 O O . LEU A 1 272 ? -19.559 12.873 -16.915 1.00 34.84 272 LEU A O 1
ATOM 2203 N N . VAL A 1 273 ? -18.296 11.022 -17.080 1.00 46.59 273 VAL A N 1
ATOM 2204 C CA . VAL A 1 273 ? -17.629 11.411 -18.319 1.00 46.59 273 VAL A CA 1
ATOM 2205 C C . VAL A 1 273 ? -18.460 10.749 -19.411 1.00 46.59 273 VAL A C 1
ATOM 2207 O O . VAL A 1 273 ? -18.654 9.532 -19.360 1.00 46.59 273 VAL A O 1
ATOM 2210 N N . HIS A 1 274 ? -19.057 11.584 -20.262 1.00 43.78 274 HIS A N 1
ATOM 2211 C CA . HIS A 1 274 ? -19.808 11.175 -21.446 1.00 43.78 274 HIS A CA 1
ATOM 2212 C C . HIS A 1 274 ? -18.979 10.266 -22.353 1.00 43.78 274 HIS A C 1
ATOM 2214 O O . HIS A 1 274 ? -17.754 10.509 -22.454 1.00 43.78 274 HIS A O 1
#

Foldseek 3Di:
DQLPADPPHAAWAWEDDPPDIFTARLVVRDTSLVSLLVVLVVVLVVDDQDQEDAFADLHLATHLKQNWYHHDSDPDDDTDMDGHSSNVSCCVVCVLGQYYYPVCCLPVQNVVLSQLSSLLSNLLVVCLVVLDLVSLVVSLLQALLVLQQQPPVLNVQLVVLSVCPVVDDSNVSSVSNVVSSSVSSVDGGDLVSLLVSLVVLCVLCVVVDDPVLNVVLVVQSVCVVVVVDPSVRSLVSSVVVCVVVVVVSNPSHCSSPSHDCVSPDPDHPDDDPD

Sequence (274 aa):
MEIGLTTPRDPIRIVQKKESICLVQPKTGIDVSKSMYEFSNEFLTSLSDVDGFILKSRSPSCGVKDVKIYPSEEKGGGSSKGKGFFAAVAQEKFPYLAIEDEGRLKDFKIREHFLTKIFILSEFREINKRKSLKELVDFHSRNKLLFMAYSQKYLKILGNVLGNNDKKSKEEVFKLYEEGLQGLLARSPRYTSNINVLMKAMGFFSDKLSHNEKGFILDTIEKYRTGNIPFSVPLYVIKSNVVRFNEERLLDQSFFNPYPQELVEMRDSGKLVH

Secondary structure (DSSP, 8-state):
-TTS--SS-PPPEEEEETTEEEEEETTTTEE-HHHHHHHHHHHHHH--S--EEEE-TT-TTT-SS-EEEESSSSS-SPPEEE--HHHHHHHHH-TTSEEEETTGGGSHHHHHHHHHHHHHHHHHHHHHHHT-HHHHHHHHHHTHHHHHHH-HHHHHHHHHHHH-TT---HHHHHHHHHHHHHHHTTSPPPHHHHHHHHHHHHTTTGGGS-HHHHHHHHHHHHHHHTTSS-THHHHHHHHHHHHHTT-HHHHT-GGG-SS-GGG-----SS----

Radius of gyration: 23.13 Å; Cα contacts (8 Å, |Δi|>4): 328; chains: 1; bounding box: 60×42×65 Å

Organism: NCBI:txid1076179

Nearest PDB structures (foldseek):
  4jre-assembly1_D  TM=1.461E-01  e=9.644E+00  Escherichia coli K-12

Mean predicted aligned error: 5.8 Å

InterPro domains:
  IPR007553 2-thiouracil desulfurase [PF04463] (1-102)
  IPR013560 Domain of unknown function DUF1722 [PF08349] (144-260)

pLDDT: mean 91.54, std 10.74, range [34.84, 98.69]